Protein AF-A0ABD3WGT7-F1 (afdb_monomer_lite)

Structure (mmCIF, N/CA/C/O backbone):
data_AF-A0ABD3WGT7-F1
#
_entry.id   AF-A0ABD3WGT7-F1
#
loop_
_atom_site.group_PDB
_atom_site.id
_atom_site.type_symbol
_atom_site.label_atom_id
_atom_site.label_alt_id
_atom_site.label_comp_id
_atom_site.label_asym_id
_atom_site.label_entity_id
_atom_site.label_seq_id
_atom_site.pdbx_PDB_ins_code
_atom_site.Cartn_x
_atom_site.Cartn_y
_atom_site.Cartn_z
_atom_site.occupancy
_atom_site.B_iso_or_equiv
_atom_site.auth_seq_id
_atom_site.auth_comp_id
_atom_site.auth_asym_id
_atom_site.auth_atom_id
_atom_site.pdbx_PDB_model_num
ATOM 1 N N . MET A 1 1 ? -15.903 39.145 59.577 1.00 53.91 1 MET A N 1
ATOM 2 C CA . MET A 1 1 ? -15.458 37.961 58.796 1.00 53.91 1 MET A CA 1
ATOM 3 C C . MET A 1 1 ? -13.936 37.901 58.784 1.00 53.91 1 MET A C 1
ATOM 5 O O . MET A 1 1 ? -13.307 38.905 58.492 1.00 53.91 1 MET A O 1
ATOM 9 N N . THR A 1 2 ? -13.331 36.762 59.130 1.00 55.53 2 THR A N 1
ATOM 10 C CA . THR A 1 2 ? -11.871 36.644 59.286 1.00 55.53 2 THR A CA 1
ATOM 11 C C . THR A 1 2 ? -11.137 36.729 57.941 1.00 55.53 2 THR A C 1
ATOM 13 O O . THR A 1 2 ? -11.514 36.080 56.964 1.00 55.53 2 THR A O 1
ATOM 16 N N . THR A 1 3 ? -10.049 37.501 57.895 1.00 66.75 3 THR A N 1
ATOM 17 C CA . THR A 1 3 ? -9.197 37.755 56.709 1.00 66.75 3 THR A CA 1
ATOM 18 C C . THR A 1 3 ? -8.732 36.478 55.991 1.00 66.75 3 THR A C 1
ATOM 20 O O . THR A 1 3 ? -8.544 36.465 54.773 1.00 66.75 3 THR A O 1
ATOM 23 N N . ARG A 1 4 ? -8.626 35.356 56.716 1.00 67.69 4 ARG A N 1
ATOM 24 C CA . ARG A 1 4 ? -8.348 34.017 56.165 1.00 67.69 4 ARG A CA 1
ATOM 25 C C . ARG A 1 4 ? -9.436 33.492 55.219 1.00 67.69 4 ARG A C 1
ATOM 27 O O . ARG A 1 4 ? -9.092 32.857 54.224 1.00 67.69 4 ARG A O 1
ATOM 34 N N . LYS A 1 5 ? -10.726 33.731 55.493 1.00 68.94 5 LYS A N 1
ATOM 35 C CA . LYS A 1 5 ? -11.828 33.282 54.614 1.00 68.94 5 LYS A CA 1
ATOM 36 C C . LYS A 1 5 ? -11.830 34.051 53.288 1.00 68.94 5 LYS A C 1
ATOM 38 O O . LYS A 1 5 ? -11.961 33.438 52.234 1.00 68.94 5 LYS A O 1
ATOM 43 N N . LEU A 1 6 ? -11.570 35.359 53.333 1.00 69.06 6 LEU A N 1
ATOM 44 C CA . LEU A 1 6 ? -11.426 36.209 52.142 1.00 69.06 6 LEU A CA 1
ATOM 45 C C . LEU A 1 6 ? -10.273 35.748 51.235 1.00 69.06 6 LEU A C 1
ATOM 47 O O . LEU A 1 6 ? -10.479 35.558 50.037 1.00 69.06 6 LEU A O 1
ATOM 51 N N . LYS A 1 7 ? -9.092 35.464 51.805 1.00 76.19 7 LYS A N 1
ATOM 52 C CA . LYS A 1 7 ? -7.945 34.934 51.042 1.00 76.19 7 LYS A CA 1
ATOM 53 C C . LYS A 1 7 ? -8.237 33.571 50.399 1.00 76.19 7 LYS A C 1
ATOM 55 O O . LYS A 1 7 ? -7.857 33.347 49.252 1.00 76.19 7 LYS A O 1
ATOM 60 N N . LYS A 1 8 ? -8.945 32.668 51.092 1.00 78.00 8 LYS A N 1
ATOM 61 C CA . LYS A 1 8 ? -9.355 31.365 50.528 1.00 78.00 8 LYS A CA 1
ATOM 62 C C . LYS A 1 8 ? -10.293 31.523 49.328 1.00 78.00 8 LYS A C 1
ATOM 64 O O . LYS A 1 8 ? -10.088 30.860 48.313 1.00 78.00 8 LYS A O 1
ATOM 69 N N . ASN A 1 9 ? -11.265 32.428 49.418 1.00 79.81 9 ASN A N 1
ATOM 70 C CA . ASN A 1 9 ? -12.203 32.682 48.325 1.00 79.81 9 ASN A CA 1
ATOM 71 C C . ASN A 1 9 ? -11.498 33.292 47.105 1.00 79.81 9 ASN A C 1
ATOM 73 O O . ASN A 1 9 ? -11.718 32.839 45.985 1.00 79.81 9 ASN A O 1
ATOM 77 N N . GLN A 1 10 ? -10.580 34.242 47.308 1.00 83.06 10 GLN A N 1
ATOM 78 C CA . GLN A 1 10 ? -9.785 34.822 46.218 1.00 83.06 10 GLN A CA 1
ATOM 79 C C . GLN A 1 10 ? -8.909 33.778 45.505 1.00 83.06 10 GLN A C 1
ATOM 81 O O . GLN A 1 10 ? -8.820 33.780 44.278 1.00 83.06 10 GLN A O 1
ATOM 86 N N . LEU A 1 11 ? -8.304 32.845 46.249 1.00 85.56 11 LEU A N 1
ATOM 87 C CA . LEU A 1 11 ? -7.527 31.742 45.669 1.00 85.56 11 LEU A CA 1
ATOM 88 C C . LEU A 1 11 ? -8.402 30.768 44.866 1.00 85.56 11 LEU A C 1
ATOM 90 O O . LEU A 1 11 ? -7.987 30.310 43.802 1.00 85.56 11 LEU A O 1
ATOM 94 N N . ALA A 1 12 ? -9.614 30.467 45.339 1.00 86.44 12 ALA A N 1
ATOM 95 C CA . ALA A 1 12 ? -10.564 29.631 44.606 1.00 86.44 12 ALA A CA 1
ATOM 96 C C . ALA A 1 12 ? -11.009 30.295 43.291 1.00 86.44 12 ALA A C 1
ATOM 98 O O . ALA A 1 12 ? -11.047 29.641 42.245 1.00 86.44 12 ALA A O 1
ATOM 99 N N . VAL A 1 13 ? -11.264 31.607 43.315 1.00 89.56 13 VAL A N 1
ATOM 100 C CA . VAL A 1 13 ? -11.598 32.391 42.116 1.00 89.56 13 VAL A CA 1
ATOM 101 C C . VAL A 1 13 ? -10.434 32.392 41.122 1.00 89.56 13 VAL A C 1
ATOM 103 O O . VAL A 1 13 ? -10.650 32.055 39.957 1.00 89.56 13 VAL A O 1
ATOM 106 N N . LYS A 1 14 ? -9.197 32.661 41.572 1.00 89.38 14 LYS A N 1
ATOM 107 C CA . LYS A 1 14 ? -7.999 32.612 40.713 1.00 89.38 14 LYS A CA 1
ATOM 108 C C . LYS A 1 14 ? -7.795 31.236 40.076 1.00 89.38 14 LYS A C 1
ATOM 110 O O . LYS A 1 14 ? -7.629 31.157 38.864 1.00 89.38 14 LYS A O 1
ATOM 115 N N . ARG A 1 15 ? -7.927 30.144 40.842 1.00 89.00 15 ARG A N 1
ATOM 116 C CA . ARG A 1 15 ? -7.861 28.771 40.295 1.00 89.00 15 ARG A CA 1
ATOM 117 C C . ARG A 1 15 ? -8.905 28.523 39.211 1.00 89.00 15 ARG A C 1
ATOM 119 O O . ARG A 1 15 ? -8.613 27.889 38.200 1.00 89.00 15 ARG A O 1
ATOM 126 N N . THR A 1 16 ? -10.124 29.015 39.416 1.00 91.69 16 THR A N 1
ATOM 127 C CA . THR A 1 16 ? -11.217 28.840 38.450 1.00 91.69 16 THR A CA 1
ATOM 128 C C . THR A 1 16 ? -10.949 29.635 37.170 1.00 91.69 16 THR A C 1
ATOM 130 O O . THR A 1 16 ? -11.189 29.136 36.071 1.00 91.69 16 THR A O 1
ATOM 133 N N . GLN A 1 17 ? -10.406 30.849 37.292 1.00 89.62 17 GLN A N 1
ATOM 134 C CA . GLN A 1 17 ? -9.990 31.676 36.156 1.00 89.62 17 GLN A CA 1
ATOM 135 C C . GLN A 1 17 ? -8.828 31.041 35.379 1.00 89.62 17 GLN A C 1
ATOM 137 O O . GLN A 1 17 ? -8.915 30.921 34.159 1.00 89.62 17 GLN A O 1
ATOM 142 N N . GLU A 1 18 ? -7.792 30.555 36.066 1.00 90.62 18 GLU A N 1
ATOM 143 C CA . GLU A 1 18 ? -6.660 29.843 35.456 1.00 90.62 18 GLU A CA 1
ATOM 144 C C . GLU A 1 18 ? -7.104 28.569 34.726 1.00 90.62 18 GLU A C 1
ATOM 146 O O . GLU A 1 18 ? -6.640 28.287 33.620 1.00 90.62 18 GLU A O 1
ATOM 151 N N . TRP A 1 19 ? -8.045 27.812 35.302 1.00 89.00 19 TRP A N 1
ATOM 152 C CA . TRP A 1 19 ? -8.630 26.642 34.647 1.00 89.00 19 TRP A CA 1
ATOM 153 C C . TRP A 1 19 ? -9.389 27.030 33.371 1.00 89.00 19 TRP A C 1
ATOM 155 O O . TRP A 1 19 ? -9.165 26.429 32.320 1.00 89.00 19 TRP A O 1
ATOM 165 N N . ARG A 1 20 ? -10.224 28.078 33.422 1.00 87.12 20 ARG A N 1
ATOM 166 C CA . ARG A 1 20 ? -10.951 28.590 32.245 1.00 87.12 20 ARG A CA 1
ATOM 167 C C . ARG A 1 20 ? -10.000 29.079 31.148 1.00 87.12 20 ARG A C 1
ATOM 169 O O . ARG A 1 20 ? -10.259 28.820 29.975 1.00 87.12 20 ARG A O 1
ATOM 176 N N . LEU A 1 21 ? -8.898 29.739 31.514 1.00 83.75 21 LEU A N 1
ATOM 177 C CA . LEU A 1 21 ? -7.863 30.176 30.570 1.00 83.75 21 LEU A CA 1
ATOM 178 C C . LEU A 1 21 ? -7.153 28.987 29.911 1.00 83.75 21 LEU A C 1
ATOM 180 O O . LEU A 1 21 ? -7.004 28.984 28.692 1.00 83.75 21 LEU A O 1
ATOM 184 N N . ARG A 1 22 ? -6.797 27.936 30.666 1.00 77.88 22 ARG A N 1
ATOM 185 C CA . ARG A 1 22 ? -6.227 26.701 30.087 1.00 77.88 22 ARG A CA 1
ATOM 186 C C . ARG A 1 22 ? -7.188 26.004 29.128 1.00 77.88 22 ARG A C 1
ATOM 188 O O . ARG A 1 22 ? -6.758 25.532 28.082 1.00 77.88 22 ARG A O 1
ATOM 195 N N . VAL A 1 23 ? -8.475 25.929 29.471 1.00 77.88 23 VAL A N 1
ATOM 196 C CA . VAL A 1 23 ? -9.491 25.322 28.596 1.00 77.88 23 VAL A CA 1
ATOM 197 C C . VAL A 1 23 ? -9.620 26.108 27.290 1.00 77.88 23 VAL A C 1
ATOM 199 O O . VAL A 1 23 ? -9.610 25.491 26.230 1.00 77.88 23 VAL A O 1
ATOM 202 N N . LYS A 1 24 ? -9.656 27.448 27.347 1.00 78.00 24 LYS A N 1
ATOM 203 C CA . LYS A 1 24 ? -9.686 28.301 26.146 1.00 78.00 24 LYS A CA 1
ATOM 204 C C . LYS A 1 24 ? -8.425 28.155 25.286 1.00 78.00 24 LYS A C 1
ATOM 206 O O . LYS A 1 24 ? -8.547 27.993 24.079 1.00 78.00 24 LYS A O 1
ATOM 211 N N . LEU A 1 25 ? -7.235 28.141 25.893 1.00 68.06 25 LEU A N 1
ATOM 212 C CA . LEU A 1 25 ? -5.965 27.974 25.166 1.00 68.06 25 LEU A CA 1
ATOM 213 C C . LEU A 1 25 ? -5.852 26.606 24.471 1.00 68.06 25 LEU A C 1
ATOM 215 O O . LEU A 1 25 ? -5.310 26.514 23.373 1.00 68.06 25 LEU A O 1
ATOM 219 N N . ASN A 1 26 ? -6.411 25.551 25.069 1.00 62.25 26 ASN A N 1
ATOM 220 C CA . ASN A 1 26 ? -6.453 24.219 24.456 1.00 62.25 26 ASN A CA 1
ATOM 221 C C . ASN A 1 26 ? -7.509 24.091 23.342 1.00 62.25 26 ASN A C 1
ATOM 223 O O . ASN A 1 26 ? -7.434 23.158 22.548 1.00 62.25 26 ASN A O 1
ATOM 227 N N . GLN A 1 27 ? -8.496 24.992 23.287 1.00 57.38 27 GLN A N 1
ATOM 228 C CA . GLN A 1 27 ? -9.487 25.050 22.205 1.00 57.38 27 GLN A CA 1
ATOM 229 C C . GLN A 1 27 ? -8.964 25.817 20.982 1.00 57.38 27 GLN A C 1
ATOM 231 O O . GLN A 1 27 ? -9.433 25.561 19.880 1.00 57.38 27 GLN A O 1
ATOM 236 N N . SER A 1 28 ? -7.991 26.721 21.159 1.00 52.62 28 SER A N 1
ATOM 237 C CA . SER A 1 28 ? -7.400 27.532 20.082 1.00 52.62 28 SER A CA 1
ATOM 238 C C . SER A 1 28 ? -6.237 26.874 19.337 1.00 52.62 28 SER A C 1
ATOM 240 O O . SER A 1 28 ? -5.776 27.409 18.334 1.00 52.62 28 SER A O 1
ATOM 242 N N . THR A 1 29 ? -5.722 25.735 19.806 1.00 51.16 29 THR A N 1
ATOM 243 C CA . THR A 1 29 ? -4.787 24.949 19.000 1.00 51.16 29 THR A CA 1
ATOM 244 C C . THR A 1 29 ? -5.600 24.090 18.042 1.00 51.16 29 THR A C 1
ATOM 246 O O . THR A 1 29 ? -6.136 23.058 18.452 1.00 51.16 29 THR A O 1
ATOM 249 N N . ASP A 1 30 ? -5.680 24.516 16.783 1.00 49.31 30 ASP A N 1
ATOM 250 C CA . ASP A 1 30 ? -6.126 23.720 15.638 1.00 49.31 30 ASP A CA 1
ATOM 251 C C . ASP A 1 30 ? -5.224 22.482 15.479 1.00 49.31 30 ASP A C 1
ATOM 253 O O . ASP A 1 30 ? -4.325 22.399 14.644 1.00 49.31 30 ASP A O 1
ATOM 257 N N . ILE A 1 31 ? -5.425 21.505 16.359 1.00 54.41 31 ILE A N 1
ATOM 258 C CA . ILE A 1 31 ? -4.802 20.189 16.316 1.00 54.41 31 ILE A CA 1
ATOM 259 C C . ILE A 1 31 ? -5.674 19.352 15.378 1.00 54.41 31 ILE A C 1
ATOM 261 O O . ILE A 1 31 ? -6.897 19.334 15.539 1.00 54.41 31 ILE A O 1
ATOM 265 N N . PRO A 1 32 ? -5.079 18.653 14.396 1.00 52.78 32 PRO A N 1
ATOM 266 C CA . PRO A 1 32 ? -5.808 18.019 13.311 1.00 52.78 32 PRO A CA 1
ATOM 267 C C . PRO A 1 32 ? -6.871 17.077 13.863 1.00 52.78 32 PRO A C 1
ATOM 269 O O . PRO A 1 32 ? -6.541 16.086 14.508 1.00 52.78 32 PRO A O 1
ATOM 272 N N . ASN A 1 33 ? -8.130 17.436 13.606 1.00 59.50 33 ASN A N 1
ATOM 273 C CA . ASN A 1 33 ? -9.321 16.596 13.497 1.00 59.50 33 ASN A CA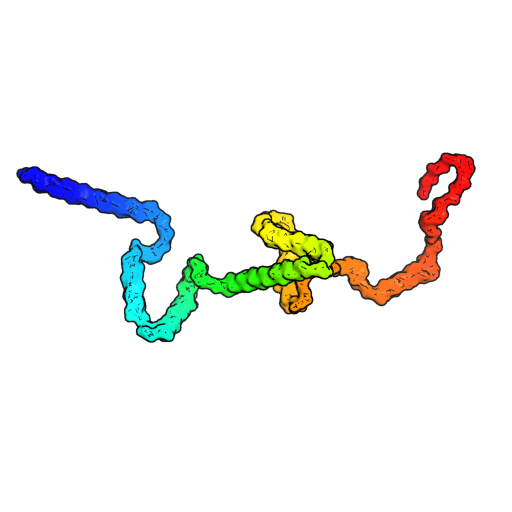 1
ATOM 274 C C . ASN A 1 33 ? -9.204 15.219 14.185 1.00 59.50 33 ASN A C 1
ATOM 276 O O . ASN A 1 33 ? -9.236 14.168 13.542 1.00 59.50 33 ASN A O 1
ATOM 280 N N . ASN A 1 34 ? -8.991 15.218 15.502 1.00 62.56 34 ASN A N 1
ATOM 281 C CA . ASN A 1 34 ? -8.816 13.984 16.250 1.00 62.56 34 ASN A CA 1
ATOM 282 C C . ASN A 1 34 ? -10.212 13.399 16.472 1.00 62.56 34 ASN A C 1
ATOM 284 O O . ASN A 1 34 ? -11.045 14.007 17.139 1.00 62.56 34 ASN A O 1
ATOM 288 N N . SER A 1 35 ? -10.471 12.205 15.940 1.00 78.75 35 SER A N 1
ATOM 289 C CA . SER A 1 35 ? -11.771 11.520 16.054 1.00 78.75 35 SER A CA 1
ATOM 290 C C . SER A 1 35 ? -12.210 11.242 17.500 1.00 78.75 35 SER A C 1
ATOM 292 O O . SER A 1 35 ? -13.366 10.907 17.746 1.00 78.75 35 SER A O 1
ATOM 294 N N . PHE A 1 36 ? -11.306 11.407 18.471 1.00 84.12 36 PHE A N 1
ATOM 295 C CA . PHE A 1 36 ? -11.583 11.319 19.900 1.00 84.12 36 PHE A CA 1
ATOM 296 C C . PHE A 1 36 ? -11.316 12.654 20.600 1.00 84.12 36 PHE A C 1
ATOM 298 O O . PHE A 1 36 ? -10.249 13.240 20.441 1.00 84.12 36 PHE A O 1
ATOM 305 N N . SER A 1 37 ? -12.236 13.046 21.488 1.00 84.69 37 SER A N 1
ATOM 306 C CA . SER A 1 37 ? -12.153 14.272 22.302 1.00 84.69 37 SER A CA 1
ATOM 307 C C . SER A 1 37 ? -10.895 14.363 23.188 1.00 84.69 37 SER A C 1
ATOM 309 O O . SER A 1 37 ? -10.430 15.458 23.489 1.00 84.69 37 SER A O 1
ATOM 311 N N . SER A 1 38 ? -10.308 13.234 23.606 1.00 88.75 38 SER A N 1
ATOM 312 C CA . SER A 1 38 ? -9.044 13.227 24.353 1.00 88.75 38 SER A CA 1
ATOM 313 C C . SER A 1 38 ? -8.238 11.944 24.146 1.00 88.75 38 SER A C 1
ATOM 315 O O . SER A 1 38 ? -8.777 10.882 23.812 1.00 88.75 38 SER A O 1
ATOM 317 N N . ARG A 1 39 ? -6.930 12.009 24.438 1.00 87.44 39 ARG A N 1
ATOM 318 C CA . ARG A 1 39 ? -6.043 10.830 24.461 1.00 87.44 39 ARG A CA 1
ATOM 319 C C . ARG A 1 39 ? -6.575 9.743 25.402 1.00 87.44 39 ARG A C 1
ATOM 321 O O . ARG A 1 39 ? -6.529 8.561 25.065 1.00 87.44 39 ARG A O 1
ATOM 328 N N . TYR A 1 40 ? -7.109 10.139 26.559 1.00 91.19 40 TYR A N 1
ATOM 329 C CA . TYR A 1 40 ? -7.643 9.198 27.544 1.00 91.19 40 TYR A CA 1
ATOM 330 C C . TYR A 1 40 ? -8.942 8.540 27.057 1.00 91.19 40 TYR A C 1
ATOM 332 O O . TYR A 1 40 ? -9.133 7.342 27.265 1.00 91.19 40 TYR A O 1
ATOM 340 N N . ALA A 1 41 ? -9.806 9.278 26.351 1.00 92.81 41 ALA A N 1
ATOM 341 C CA . ALA A 1 41 ? -11.005 8.716 25.726 1.00 92.81 41 ALA A CA 1
ATOM 342 C C . ALA A 1 41 ? -10.642 7.641 24.689 1.00 92.81 41 ALA A C 1
ATOM 344 O O . ALA A 1 41 ? -11.176 6.531 24.741 1.00 92.81 41 ALA A O 1
ATOM 345 N N . ARG A 1 42 ? -9.654 7.918 23.825 1.00 91.69 42 ARG A N 1
ATOM 346 C CA . ARG A 1 42 ? -9.113 6.928 22.880 1.00 91.69 42 ARG A CA 1
ATOM 347 C C . ARG A 1 42 ? -8.582 5.688 23.605 1.00 91.69 42 ARG A C 1
ATOM 349 O O . ARG A 1 42 ? -8.918 4.572 23.222 1.00 91.69 42 ARG A O 1
ATOM 356 N N . PHE A 1 43 ? -7.790 5.864 24.665 1.00 94.69 43 PHE A N 1
ATOM 357 C CA . PHE A 1 43 ? -7.248 4.746 25.446 1.00 94.69 43 PHE A CA 1
ATOM 358 C C . PHE A 1 43 ? -8.348 3.882 26.080 1.00 94.69 43 PHE A C 1
ATOM 360 O O . PHE A 1 43 ? -8.314 2.660 25.934 1.00 94.69 43 PHE A O 1
ATOM 367 N N . ARG A 1 44 ? -9.347 4.498 26.735 1.00 95.12 44 ARG A N 1
ATOM 368 C CA . ARG A 1 44 ? -10.493 3.778 27.320 1.00 95.12 44 ARG A CA 1
ATOM 369 C C . ARG A 1 44 ? -11.239 2.979 26.256 1.00 95.12 44 ARG A C 1
ATOM 371 O O . ARG A 1 44 ? -11.526 1.806 26.482 1.00 95.12 44 ARG A O 1
ATOM 378 N N . GLN A 1 45 ? -11.503 3.588 25.099 1.00 95.56 45 GLN A N 1
ATOM 379 C CA . GLN A 1 45 ? -12.224 2.919 24.023 1.00 95.56 45 GLN A CA 1
ATOM 380 C C . GLN A 1 45 ? -11.428 1.740 23.463 1.00 95.56 45 GLN A C 1
ATOM 382 O O . GLN A 1 45 ? -11.979 0.655 23.321 1.00 95.56 45 GLN A O 1
ATOM 387 N N . VAL A 1 46 ? -10.123 1.908 23.232 1.00 95.06 46 VAL A N 1
ATOM 388 C CA . VAL A 1 46 ? -9.242 0.815 22.793 1.00 95.06 46 VAL A CA 1
ATOM 389 C C . VAL A 1 46 ? -9.175 -0.304 23.834 1.00 95.06 46 VAL A C 1
ATOM 391 O O . VAL A 1 46 ? -9.183 -1.477 23.474 1.00 95.06 46 VAL A O 1
ATOM 394 N N . LYS A 1 47 ? -9.123 0.021 25.131 1.00 96.88 47 LYS A N 1
ATOM 395 C CA . LYS A 1 47 ? -9.135 -0.987 26.200 1.00 96.88 47 LYS A CA 1
ATOM 396 C C . LYS A 1 47 ? -10.450 -1.773 26.197 1.00 96.88 47 LYS A C 1
ATOM 398 O O . LYS A 1 47 ? -10.411 -3.000 26.232 1.00 96.88 47 LYS A O 1
ATOM 403 N N . LYS A 1 48 ? -11.585 -1.074 26.080 1.00 97.12 48 LYS A N 1
ATOM 404 C CA . LYS A 1 48 ? -12.926 -1.674 26.012 1.00 97.12 48 LYS A CA 1
ATOM 405 C C . LYS A 1 48 ? -13.085 -2.577 24.785 1.00 97.12 48 LYS A C 1
ATOM 407 O O . LYS A 1 48 ? -13.558 -3.700 24.916 1.00 97.12 48 LYS A O 1
ATOM 412 N N . THR A 1 49 ? -12.646 -2.134 23.608 1.00 95.19 49 THR A N 1
ATOM 413 C CA . THR A 1 49 ? -12.734 -2.951 22.386 1.00 95.19 49 THR A CA 1
ATOM 414 C C . THR A 1 49 ? -11.789 -4.148 22.422 1.00 95.19 49 THR A C 1
ATOM 416 O O . THR A 1 49 ? -12.153 -5.230 21.974 1.00 95.19 49 THR A O 1
ATOM 419 N N . LYS A 1 50 ? -10.591 -4.009 23.005 1.00 94.25 50 LYS A N 1
ATOM 420 C CA . LYS A 1 50 ? -9.672 -5.142 23.195 1.00 94.25 50 LYS A CA 1
ATOM 421 C C . LYS A 1 50 ? -10.275 -6.235 24.071 1.00 94.25 50 LYS A C 1
ATOM 423 O O . LYS A 1 50 ? -10.076 -7.403 23.757 1.00 94.25 50 LYS A O 1
ATOM 428 N N . SER A 1 51 ? -11.008 -5.874 25.127 1.00 94.44 51 SER A N 1
ATOM 429 C CA . SER A 1 51 ? -11.677 -6.860 25.983 1.00 94.44 51 SER A CA 1
ATOM 430 C C . SER A 1 51 ? -12.849 -7.572 25.306 1.00 94.44 51 SER A C 1
ATOM 432 O O . SER A 1 51 ? -13.145 -8.699 25.680 1.00 94.44 51 SER A O 1
ATOM 434 N N . THR A 1 52 ? -13.501 -6.957 24.313 1.00 95.44 52 THR A N 1
ATOM 435 C CA . THR A 1 52 ? -14.627 -7.579 23.590 1.00 95.44 52 THR A CA 1
ATOM 436 C C . THR A 1 52 ? -14.189 -8.413 22.386 1.00 95.44 52 THR A C 1
ATOM 438 O O . THR A 1 52 ? -14.988 -9.171 21.843 1.00 95.44 52 THR A O 1
ATOM 441 N N . LEU A 1 53 ? -12.944 -8.268 21.924 1.00 95.25 53 LEU A N 1
ATOM 442 C CA . LEU A 1 53 ? -12.418 -9.067 20.821 1.00 95.25 53 LEU A CA 1
ATOM 443 C C . LEU A 1 53 ? -12.164 -10.522 21.249 1.00 95.25 53 LEU A C 1
ATOM 445 O O . LEU A 1 53 ? -11.826 -10.775 22.407 1.00 95.25 53 LEU A O 1
ATOM 449 N N . PRO A 1 54 ? -12.220 -11.482 20.305 1.00 97.12 54 PRO A N 1
ATOM 450 C CA . PRO A 1 54 ? -11.874 -12.868 20.591 1.00 97.12 54 PRO A CA 1
ATOM 451 C C . PRO A 1 54 ? -10.500 -13.004 21.263 1.00 97.12 54 PRO A C 1
ATOM 453 O O . PRO A 1 54 ? -9.531 -12.305 20.920 1.00 97.12 54 PRO A O 1
ATOM 456 N N . ARG A 1 55 ? -10.409 -13.929 22.228 1.00 95.06 55 ARG A N 1
ATOM 457 C CA . ARG A 1 55 ? -9.168 -14.198 22.972 1.00 95.06 55 ARG A CA 1
ATOM 458 C C . ARG A 1 55 ? -8.093 -14.803 22.072 1.00 95.06 55 ARG A C 1
ATOM 460 O O . ARG A 1 55 ? -6.928 -14.442 22.209 1.00 95.06 55 ARG A O 1
ATOM 467 N N . THR A 1 56 ? -8.480 -15.673 21.139 1.00 97.31 56 THR A N 1
ATOM 468 C CA . THR A 1 56 ? -7.536 -16.333 20.234 1.00 97.31 56 THR A CA 1
ATOM 469 C C . THR A 1 56 ? -7.063 -15.386 19.124 1.00 97.31 56 THR A C 1
ATOM 471 O O . THR A 1 56 ? -7.874 -14.662 18.534 1.00 97.31 56 THR A O 1
ATOM 474 N N . PRO A 1 57 ? -5.755 -15.379 18.805 1.00 96.56 57 PRO A N 1
ATOM 475 C CA . PRO A 1 57 ? -5.183 -14.441 17.841 1.00 96.56 57 PRO A CA 1
ATOM 476 C C . PRO A 1 57 ? -5.730 -14.646 16.423 1.00 96.56 57 PRO A C 1
ATOM 478 O O . PRO A 1 57 ? -6.001 -13.664 15.739 1.00 96.56 57 PRO A O 1
ATOM 481 N N . GLN A 1 58 ? -5.971 -15.894 16.013 1.00 97.50 58 GLN A N 1
ATOM 482 C CA . GLN A 1 58 ? -6.541 -16.225 14.702 1.00 97.50 58 GLN A CA 1
ATOM 483 C C . GLN A 1 58 ? -7.940 -15.617 14.521 1.00 97.50 58 GLN A C 1
ATOM 485 O O . GLN A 1 58 ? -8.146 -14.803 13.621 1.00 97.50 58 GLN A O 1
ATOM 490 N N . LYS A 1 59 ? -8.876 -15.905 15.441 1.00 97.31 59 LYS A N 1
ATOM 491 C CA . LYS A 1 59 ? -10.240 -15.344 15.398 1.00 97.31 59 LYS A CA 1
ATOM 492 C C . LYS A 1 59 ? -10.225 -13.817 15.479 1.00 97.31 59 LYS A C 1
ATOM 494 O O . LYS A 1 59 ? -11.000 -13.141 14.808 1.00 97.31 59 LYS A O 1
ATOM 499 N N . ARG A 1 60 ? -9.318 -13.245 16.279 1.00 97.06 60 ARG A N 1
ATOM 500 C CA . ARG A 1 60 ? -9.143 -11.789 16.363 1.00 97.06 60 ARG A CA 1
ATOM 501 C C . ARG A 1 60 ? -8.704 -11.189 15.026 1.00 97.06 60 ARG A C 1
ATOM 503 O O . ARG A 1 60 ? -9.257 -10.169 14.621 1.00 97.06 60 ARG A O 1
ATOM 510 N N . ALA A 1 61 ? -7.736 -11.806 14.349 1.00 97.12 61 ALA A N 1
ATOM 511 C CA . ALA A 1 61 ? -7.258 -11.354 13.047 1.00 97.12 61 ALA A CA 1
ATOM 512 C C . ALA A 1 61 ? -8.364 -11.410 11.985 1.00 97.12 61 ALA A C 1
ATOM 514 O O . ALA A 1 61 ? -8.505 -10.465 11.213 1.00 97.12 61 ALA A O 1
ATOM 515 N N . GLU A 1 62 ? -9.195 -12.454 11.981 1.00 97.56 62 GLU A N 1
ATOM 516 C CA . GLU A 1 62 ? -10.342 -12.562 11.069 1.00 97.56 62 GLU A CA 1
ATOM 517 C C . GLU A 1 62 ? -11.372 -11.447 11.273 1.00 97.56 62 GLU A C 1
ATOM 519 O O . GLU A 1 62 ? -11.806 -10.819 10.304 1.00 97.56 62 GLU A O 1
ATOM 524 N N . VAL A 1 63 ? -11.729 -11.150 12.528 1.00 97.00 63 VAL A N 1
ATOM 525 C CA . VAL A 1 63 ? -12.642 -10.041 12.852 1.00 97.00 63 VAL A CA 1
ATOM 526 C C . VAL A 1 63 ? -12.051 -8.709 12.390 1.00 97.00 63 VAL A C 1
ATOM 528 O O . VAL A 1 63 ? -12.727 -7.935 11.715 1.00 97.00 63 VAL A O 1
ATOM 531 N N . ILE A 1 64 ? -10.774 -8.451 12.689 1.00 95.44 64 ILE A N 1
ATOM 532 C CA . ILE A 1 64 ? -10.091 -7.220 12.265 1.00 95.44 64 ILE A CA 1
ATOM 533 C C . ILE A 1 64 ? -10.027 -7.130 10.736 1.00 95.44 64 ILE A C 1
ATOM 535 O O . ILE A 1 64 ? -10.296 -6.067 10.182 1.00 95.44 64 ILE A O 1
ATOM 539 N N . LYS A 1 65 ? -9.739 -8.235 10.039 1.00 95.19 65 LYS A N 1
ATOM 540 C CA . LYS A 1 65 ? -9.739 -8.300 8.572 1.00 95.19 65 LYS A CA 1
ATOM 541 C C . LYS A 1 65 ? -11.099 -7.893 8.007 1.00 95.19 65 LYS A C 1
ATOM 543 O O . LYS A 1 65 ? -11.140 -7.037 7.126 1.00 95.19 65 LYS A O 1
ATOM 548 N N . LYS A 1 66 ? -12.201 -8.434 8.542 1.00 96.38 66 LYS A N 1
ATOM 549 C CA . LYS A 1 66 ? -13.560 -8.042 8.129 1.00 96.38 66 LYS A CA 1
ATOM 550 C C . LYS A 1 66 ? -13.849 -6.566 8.409 1.00 96.38 66 LYS A C 1
ATOM 552 O O . LYS A 1 66 ? -14.387 -5.883 7.543 1.00 96.38 66 LYS A O 1
ATOM 557 N N . LEU A 1 67 ? -13.445 -6.050 9.572 1.00 94.88 67 LEU A N 1
ATOM 558 C CA . LEU A 1 67 ? -13.606 -4.632 9.909 1.00 94.88 67 LEU A CA 1
ATOM 559 C C . LEU A 1 67 ? -12.827 -3.728 8.952 1.00 94.88 67 LEU A C 1
ATOM 561 O O . LEU A 1 67 ? -13.358 -2.718 8.517 1.00 94.88 67 LEU A O 1
ATOM 565 N N . ILE A 1 68 ? -11.598 -4.088 8.587 1.00 94.06 68 ILE A N 1
ATOM 566 C CA . ILE A 1 68 ? -10.767 -3.347 7.625 1.00 94.06 68 ILE A CA 1
ATOM 567 C C . ILE A 1 68 ? -11.371 -3.369 6.213 1.00 94.06 68 ILE A C 1
ATOM 569 O O . ILE A 1 68 ? -11.272 -2.385 5.481 1.00 94.06 68 ILE A O 1
ATOM 573 N N . GLN A 1 69 ? -11.996 -4.483 5.829 1.00 91.44 69 GLN A N 1
ATOM 574 C CA . GLN A 1 69 ? -12.645 -4.651 4.528 1.00 91.44 69 GLN A CA 1
ATOM 575 C C . GLN A 1 69 ? -13.984 -3.912 4.411 1.00 91.44 69 GLN A C 1
ATOM 577 O O . GLN A 1 69 ? -14.502 -3.791 3.302 1.00 91.44 69 GLN A O 1
ATOM 582 N N . SER A 1 70 ? -14.552 -3.406 5.513 1.00 95.50 70 SER A N 1
ATOM 583 C CA . SER A 1 70 ? -15.824 -2.688 5.441 1.00 95.50 70 SER A CA 1
ATOM 584 C C . SER A 1 70 ? -15.673 -1.364 4.662 1.00 95.50 70 SER A C 1
ATOM 586 O O . SER A 1 70 ? -14.637 -0.701 4.776 1.00 95.50 70 SER A O 1
ATOM 588 N N . PRO A 1 71 ? -16.669 -0.943 3.857 1.00 94.12 71 PRO A N 1
ATOM 589 C CA . PRO A 1 71 ? -16.498 0.179 2.927 1.00 94.12 71 PRO A CA 1
ATOM 590 C C . PRO A 1 71 ? -16.127 1.504 3.605 1.00 94.12 71 PRO A C 1
ATOM 592 O O . PRO A 1 71 ? -15.298 2.263 3.100 1.00 94.12 71 PRO A O 1
ATOM 595 N N . THR A 1 72 ? -16.726 1.784 4.762 1.00 94.56 72 THR A N 1
ATOM 596 C CA . THR A 1 72 ? -16.539 3.036 5.505 1.00 94.56 72 THR A CA 1
ATOM 597 C C . THR A 1 72 ? -15.158 3.110 6.144 1.00 94.56 72 THR A C 1
ATOM 599 O O . THR A 1 72 ? -14.447 4.098 5.952 1.00 94.56 72 THR A O 1
ATOM 602 N N . THR A 1 73 ? -14.733 2.053 6.839 1.00 93.94 73 THR A N 1
ATOM 603 C CA . THR A 1 73 ? -13.398 1.985 7.448 1.00 93.94 73 THR A CA 1
ATOM 604 C C . THR A 1 73 ? -12.315 1.975 6.377 1.00 93.94 73 THR A C 1
ATOM 606 O O . THR A 1 73 ? -11.350 2.722 6.493 1.00 93.94 73 THR A O 1
ATOM 609 N N . SER A 1 74 ? -12.494 1.212 5.293 1.00 92.75 74 SER A N 1
ATOM 610 C CA . SER A 1 74 ? -11.545 1.153 4.181 1.00 92.75 74 SER A CA 1
ATOM 611 C C . SER A 1 74 ? -11.353 2.529 3.538 1.00 92.75 74 SER A C 1
ATOM 613 O O . SER A 1 74 ? -10.224 2.951 3.286 1.00 92.75 74 SER A O 1
ATOM 615 N N . LYS A 1 75 ? -12.434 3.297 3.346 1.00 92.62 75 LYS A N 1
ATOM 616 C CA . LYS A 1 75 ? -12.365 4.669 2.817 1.00 92.62 75 LYS A CA 1
ATOM 617 C C . LYS A 1 75 ? -11.600 5.622 3.745 1.00 92.62 75 LYS A C 1
ATOM 619 O O . LYS A 1 75 ? -10.827 6.447 3.266 1.00 92.62 75 LYS A O 1
ATOM 624 N N . ILE A 1 76 ? -11.783 5.507 5.061 1.00 91.62 76 ILE A N 1
ATOM 625 C CA . ILE A 1 76 ? -11.049 6.325 6.040 1.00 91.62 76 ILE A CA 1
ATOM 626 C C . ILE A 1 76 ? -9.568 5.925 6.058 1.00 91.62 76 ILE A C 1
ATOM 628 O O . ILE A 1 76 ? -8.703 6.776 5.883 1.00 91.62 76 ILE A O 1
ATOM 632 N N . LEU A 1 77 ? -9.272 4.628 6.159 1.00 91.81 77 LEU A N 1
ATOM 633 C CA . LEU A 1 77 ? -7.905 4.100 6.217 1.00 91.81 77 LEU A CA 1
ATOM 634 C C . LEU A 1 77 ? -7.116 4.333 4.918 1.00 91.81 77 LEU A C 1
ATOM 636 O O . LEU A 1 77 ? -5.896 4.464 4.952 1.00 91.81 77 LEU A O 1
ATOM 640 N N . THR A 1 78 ? -7.787 4.399 3.766 1.00 90.31 78 THR A N 1
ATOM 641 C CA . THR A 1 78 ? -7.155 4.791 2.494 1.00 90.31 78 THR A CA 1
ATOM 642 C C . THR A 1 78 ? -6.876 6.290 2.434 1.00 90.31 78 THR A C 1
ATOM 644 O O . THR A 1 78 ? -5.815 6.676 1.948 1.00 90.31 78 THR A O 1
ATOM 647 N N . LYS A 1 79 ? -7.772 7.137 2.963 1.00 90.06 79 LYS A N 1
ATOM 648 C CA . LYS A 1 79 ? -7.538 8.586 3.094 1.00 90.06 79 LYS A CA 1
ATOM 649 C C . LYS A 1 79 ? -6.373 8.890 4.042 1.00 90.06 79 LYS A C 1
ATOM 651 O O . LYS A 1 79 ? -5.581 9.777 3.751 1.00 90.06 79 LYS A O 1
ATOM 656 N N . GLU A 1 80 ? -6.253 8.136 5.133 1.00 87.88 80 GLU A N 1
ATOM 657 C CA . GLU A 1 80 ? -5.130 8.219 6.080 1.00 87.88 80 GLU A CA 1
ATOM 658 C C . GLU A 1 80 ? -3.831 7.588 5.542 1.00 87.88 80 GLU A C 1
ATOM 660 O O . GLU A 1 80 ? -2.784 7.711 6.170 1.00 87.88 80 GLU A O 1
ATOM 665 N N . GLY A 1 81 ? -3.871 6.913 4.387 1.00 86.06 81 GLY A N 1
ATOM 666 C CA . GLY A 1 81 ? -2.696 6.293 3.765 1.00 86.06 81 GLY A CA 1
ATOM 667 C C . GLY A 1 81 ? -2.252 4.966 4.393 1.00 86.06 81 GLY A C 1
ATOM 668 O O . GLY A 1 81 ? -1.211 4.439 4.016 1.00 86.06 81 GLY A O 1
ATOM 669 N N . ILE A 1 82 ? -3.039 4.396 5.309 1.00 88.25 82 ILE A N 1
ATOM 670 C CA . ILE A 1 82 ? -2.743 3.124 5.989 1.00 88.25 82 ILE A CA 1
ATOM 671 C C . ILE A 1 82 ? -2.971 1.937 5.045 1.00 88.25 82 ILE A C 1
ATOM 673 O O . ILE A 1 82 ? -2.194 0.984 5.029 1.00 88.25 82 ILE A O 1
ATOM 677 N N . ILE A 1 83 ? -4.041 1.981 4.243 1.00 90.50 83 ILE A N 1
ATOM 678 C CA . ILE A 1 83 ? -4.335 0.942 3.249 1.00 90.50 83 ILE A CA 1
ATOM 679 C C . ILE A 1 83 ? -3.934 1.425 1.862 1.00 90.50 83 ILE A C 1
ATOM 681 O O . ILE A 1 83 ? -4.438 2.424 1.348 1.00 90.50 83 ILE A O 1
ATOM 685 N N . VAL A 1 84 ? -3.089 0.637 1.203 1.00 88.19 84 VAL A N 1
ATOM 686 C CA . VAL A 1 84 ? -2.699 0.875 -0.185 1.00 88.19 84 VAL A CA 1
ATOM 687 C C . VAL A 1 84 ? -3.805 0.394 -1.123 1.00 88.19 84 VAL A C 1
ATOM 689 O O . VAL A 1 84 ? -4.104 -0.801 -1.203 1.00 88.19 84 VAL A O 1
ATOM 692 N N . THR A 1 85 ? -4.394 1.322 -1.879 1.00 87.50 85 THR A N 1
ATOM 693 C CA . THR A 1 85 ? -5.390 0.982 -2.907 1.00 87.50 85 THR A CA 1
ATOM 694 C C . THR A 1 85 ? -4.772 0.132 -4.028 1.00 87.50 85 THR A C 1
ATOM 696 O O . THR A 1 85 ? -3.580 0.270 -4.317 1.00 87.50 85 THR A O 1
ATOM 699 N N . PRO A 1 86 ? -5.557 -0.690 -4.751 1.00 86.00 86 PRO A N 1
ATOM 700 C CA . PRO A 1 86 ? -5.048 -1.461 -5.891 1.00 86.00 86 PRO A CA 1
ATOM 701 C C . PRO A 1 86 ? -4.379 -0.590 -6.964 1.00 86.00 86 PRO A C 1
ATOM 703 O O . PRO A 1 86 ? -3.398 -0.999 -7.582 1.00 86.00 86 PRO A O 1
ATOM 706 N N . LYS A 1 87 ? -4.871 0.641 -7.163 1.00 82.31 87 LYS A N 1
ATOM 707 C CA . LYS A 1 87 ? -4.250 1.619 -8.068 1.00 82.31 87 LYS A CA 1
ATOM 708 C C . LYS A 1 87 ? -2.868 2.044 -7.569 1.00 82.31 87 LYS A C 1
ATOM 710 O O . LYS A 1 87 ? -1.939 2.107 -8.368 1.00 82.31 87 LYS A O 1
ATOM 715 N N . CYS A 1 88 ? -2.721 2.308 -6.270 1.00 83.06 88 CYS A N 1
ATOM 716 C CA . CYS A 1 88 ? -1.422 2.612 -5.673 1.00 83.06 88 CYS A CA 1
ATOM 717 C C . CYS A 1 88 ? -0.465 1.417 -5.755 1.00 83.06 88 CYS A C 1
ATOM 719 O O . CYS A 1 88 ? 0.681 1.620 -6.132 1.00 83.06 88 CYS A O 1
ATOM 721 N N . LYS A 1 89 ? -0.936 0.182 -5.524 1.00 84.88 89 LYS A N 1
ATOM 722 C CA . LYS A 1 89 ? -0.114 -1.030 -5.704 1.00 84.88 89 LYS A CA 1
ATOM 723 C C . LYS A 1 89 ? 0.425 -1.151 -7.128 1.00 84.88 89 LYS A C 1
ATOM 725 O O . LYS A 1 89 ? 1.620 -1.327 -7.300 1.00 84.88 89 LYS A O 1
ATOM 730 N N . LYS A 1 90 ? -0.421 -0.960 -8.148 1.00 82.44 90 LYS A N 1
ATOM 731 C CA . LYS A 1 90 ? 0.024 -0.953 -9.555 1.00 82.44 90 LYS A CA 1
ATOM 732 C C . LYS A 1 90 ? 1.056 0.139 -9.836 1.00 82.44 90 LYS A C 1
ATOM 734 O O . LYS A 1 90 ? 1.988 -0.091 -10.589 1.00 82.44 90 LYS A O 1
ATOM 739 N N . LYS A 1 91 ? 0.893 1.331 -9.253 1.00 77.25 91 LYS A N 1
ATOM 740 C CA . LYS A 1 91 ? 1.874 2.420 -9.392 1.00 77.25 91 LYS A CA 1
ATOM 741 C C . LYS A 1 91 ? 3.209 2.087 -8.731 1.00 77.25 91 LYS A C 1
ATOM 743 O O . LYS A 1 91 ? 4.235 2.407 -9.315 1.00 77.25 91 LYS A O 1
ATOM 748 N N . LEU A 1 92 ? 3.183 1.467 -7.551 1.00 80.81 92 LEU A N 1
ATOM 749 C CA . LEU A 1 92 ? 4.385 0.999 -6.862 1.00 80.81 92 LEU A CA 1
ATOM 750 C C . LEU A 1 92 ? 5.082 -0.089 -7.673 1.00 80.81 92 LEU A C 1
ATOM 752 O O . LEU A 1 92 ? 6.252 0.073 -7.974 1.00 80.81 92 LEU A O 1
ATOM 756 N N . GLN A 1 93 ? 4.341 -1.091 -8.144 1.00 79.50 93 GLN A N 1
ATOM 757 C CA . GLN A 1 93 ? 4.882 -2.148 -8.996 1.00 79.50 93 GLN A CA 1
ATOM 758 C C . GLN A 1 93 ? 5.502 -1.585 -10.282 1.00 79.50 93 GLN A C 1
ATOM 760 O O . GLN A 1 93 ? 6.637 -1.894 -10.602 1.00 79.50 93 GLN A O 1
ATOM 765 N N . MET A 1 94 ? 4.822 -0.663 -10.976 1.00 72.25 94 MET A N 1
ATOM 766 C CA . MET A 1 94 ? 5.414 0.010 -12.140 1.00 72.25 94 MET A CA 1
ATOM 767 C C . MET A 1 94 ? 6.686 0.791 -11.783 1.00 72.25 94 MET A C 1
ATOM 769 O O . MET A 1 94 ? 7.595 0.881 -12.601 1.00 72.25 94 MET A O 1
ATOM 773 N N . ALA A 1 95 ? 6.748 1.405 -10.600 1.00 72.88 95 ALA A N 1
ATOM 774 C CA . ALA A 1 95 ? 7.942 2.113 -10.156 1.00 72.88 95 ALA A CA 1
ATOM 775 C C . ALA A 1 95 ? 9.088 1.139 -9.842 1.00 72.88 95 ALA A C 1
ATOM 777 O O . ALA A 1 95 ? 10.218 1.413 -10.230 1.00 72.88 95 ALA A O 1
ATOM 778 N N . GLU A 1 96 ? 8.792 0.013 -9.194 1.00 76.81 96 GLU A N 1
ATOM 779 C CA . GLU A 1 96 ? 9.733 -1.082 -8.940 1.00 76.81 96 GLU A CA 1
ATOM 780 C C . GLU A 1 96 ? 10.274 -1.651 -10.255 1.00 76.81 96 GLU A C 1
ATOM 782 O O . GLU A 1 96 ? 11.489 -1.713 -10.426 1.00 76.81 96 GLU A O 1
ATOM 787 N N . ASP A 1 97 ? 9.400 -1.939 -11.223 1.00 78.06 97 ASP A N 1
ATOM 788 C CA . ASP A 1 97 ? 9.776 -2.426 -12.555 1.00 78.06 97 ASP A CA 1
ATOM 789 C C . ASP A 1 97 ? 10.705 -1.437 -13.269 1.00 78.06 97 ASP A C 1
ATOM 791 O O . ASP A 1 97 ? 11.713 -1.834 -13.848 1.00 78.06 97 ASP A O 1
ATOM 795 N N . VAL A 1 98 ? 10.392 -0.134 -13.209 1.00 76.88 98 VAL A N 1
ATOM 796 C CA . VAL A 1 98 ? 11.239 0.924 -13.779 1.00 76.88 98 VAL A CA 1
ATOM 797 C C . VAL A 1 98 ? 12.589 0.978 -13.071 1.00 76.88 98 VAL A C 1
ATOM 799 O O . VAL A 1 98 ? 13.608 1.112 -13.739 1.00 76.88 98 VAL A O 1
ATOM 802 N N . ILE A 1 99 ? 12.629 0.863 -11.744 1.00 77.00 99 ILE A N 1
ATOM 803 C CA . ILE A 1 99 ? 13.884 0.868 -10.983 1.00 77.00 99 ILE A CA 1
ATOM 804 C C . ILE A 1 99 ? 14.741 -0.353 -11.337 1.00 77.00 99 ILE A C 1
ATOM 806 O O . ILE A 1 99 ? 15.919 -0.171 -11.634 1.00 77.00 99 ILE A O 1
ATOM 810 N N . ALA A 1 100 ? 14.165 -1.556 -11.376 1.00 75.06 100 ALA A N 1
ATOM 811 C CA . ALA A 1 100 ? 14.868 -2.784 -11.755 1.00 75.06 100 ALA A CA 1
ATOM 812 C C . ALA A 1 100 ? 15.437 -2.677 -13.179 1.00 75.06 100 ALA A C 1
ATOM 814 O O . ALA A 1 100 ? 16.630 -2.856 -13.414 1.00 75.06 100 ALA A O 1
ATOM 815 N N . SER A 1 101 ? 14.601 -2.221 -14.107 1.00 73.31 101 SER A N 1
ATOM 816 C CA . SER A 1 101 ? 14.979 -1.876 -15.476 1.00 73.31 101 SER A CA 1
ATOM 817 C C . SER A 1 101 ? 16.137 -0.870 -15.565 1.00 73.31 101 SER A C 1
ATOM 819 O O . SER A 1 101 ? 17.004 -0.987 -16.431 1.00 73.31 101 SER A O 1
ATOM 821 N N . LEU A 1 102 ? 16.162 0.150 -14.702 1.00 72.44 102 LEU A N 1
ATOM 822 C CA . LEU A 1 102 ? 17.258 1.121 -14.646 1.00 72.44 102 LEU A CA 1
ATOM 823 C C . LEU A 1 102 ? 18.533 0.476 -14.091 1.00 72.44 102 LEU A C 1
ATOM 825 O O . LEU A 1 102 ? 19.611 0.733 -14.625 1.00 72.44 102 LEU A O 1
ATOM 829 N N . GLN A 1 103 ? 18.428 -0.367 -13.064 1.00 75.06 103 GLN A N 1
ATOM 830 C CA . GLN A 1 103 ? 19.566 -1.085 -12.484 1.00 75.06 103 GLN A CA 1
ATOM 831 C C . GLN A 1 103 ? 20.244 -2.000 -13.512 1.00 75.06 103 GLN A C 1
ATOM 833 O O . GLN A 1 103 ? 21.465 -1.936 -13.657 1.00 75.06 103 GLN A O 1
ATOM 838 N N . GLU A 1 104 ? 19.464 -2.763 -14.282 1.00 73.25 104 GLU A N 1
ATOM 839 C CA . GLU A 1 104 ? 19.961 -3.587 -15.393 1.00 73.25 104 GLU A CA 1
ATOM 840 C C . GLU A 1 104 ? 20.660 -2.733 -16.459 1.00 73.25 104 GLU A C 1
ATOM 842 O O . GLU A 1 104 ? 21.791 -3.022 -16.850 1.00 73.25 104 GLU A O 1
ATOM 847 N N . SER A 1 105 ? 20.050 -1.612 -16.860 1.00 67.25 105 SER A N 1
ATOM 848 C CA . SER A 1 105 ? 20.650 -0.708 -17.851 1.00 67.25 105 SER A CA 1
ATOM 849 C C . SER A 1 105 ? 21.987 -0.116 -17.390 1.00 67.25 105 SER A C 1
ATOM 851 O O . SER A 1 105 ? 22.927 0.003 -18.174 1.00 67.25 105 SER A O 1
ATOM 853 N N . ILE A 1 106 ? 22.105 0.229 -16.103 1.00 71.88 106 ILE A N 1
ATOM 854 C CA . ILE A 1 106 ? 23.351 0.731 -15.514 1.00 71.88 106 ILE A CA 1
ATOM 855 C C . ILE A 1 106 ? 24.408 -0.375 -15.504 1.00 71.88 106 ILE A C 1
ATOM 857 O O . ILE A 1 106 ? 25.577 -0.098 -15.770 1.00 71.88 106 ILE A O 1
ATOM 861 N N . HIS A 1 107 ? 24.014 -1.612 -15.198 1.00 75.12 107 HIS A N 1
ATOM 862 C CA . HIS A 1 107 ? 24.913 -2.762 -15.210 1.00 75.12 107 HIS A CA 1
ATOM 863 C C . HIS A 1 107 ? 25.470 -3.029 -16.616 1.00 75.12 107 HIS A C 1
ATOM 865 O O . HIS A 1 107 ? 26.676 -3.191 -16.786 1.00 75.12 107 HIS A O 1
ATOM 871 N N . GLU A 1 108 ? 24.628 -2.983 -17.646 1.00 70.31 108 GLU A N 1
ATOM 872 C CA . GLU A 1 108 ? 25.058 -3.182 -19.033 1.00 70.31 108 GLU A CA 1
ATOM 873 C C . GLU A 1 108 ? 25.984 -2.083 -19.553 1.00 70.31 108 GLU A C 1
ATOM 875 O O . GLU A 1 108 ? 26.984 -2.367 -20.205 1.00 70.31 108 GLU A O 1
ATOM 880 N N . VAL A 1 109 ? 25.704 -0.825 -19.216 1.00 66.50 109 VAL A N 1
ATOM 881 C CA . VAL A 1 109 ? 26.558 0.322 -19.567 1.00 66.50 109 VAL A CA 1
ATOM 882 C C . VAL A 1 109 ? 27.933 0.243 -18.900 1.00 66.50 109 VAL A C 1
ATOM 884 O O . VAL A 1 109 ? 28.911 0.780 -19.421 1.00 66.50 109 VAL A O 1
ATOM 887 N N . LYS A 1 110 ? 28.031 -0.420 -17.743 1.00 66.88 110 LYS A N 1
ATOM 888 C CA . LYS A 1 110 ? 29.299 -0.638 -17.038 1.00 66.88 110 LYS A CA 1
ATOM 889 C C . LYS A 1 110 ? 30.144 -1.762 -17.642 1.00 66.88 110 LYS A C 1
ATOM 891 O O . LYS A 1 110 ? 31.336 -1.807 -17.349 1.00 66.88 110 LYS A O 1
ATOM 896 N N . GLN A 1 111 ? 29.579 -2.629 -18.486 1.00 73.31 111 GLN A N 1
ATOM 897 C CA . GLN A 1 111 ? 30.338 -3.692 -19.149 1.00 73.31 111 GLN A CA 1
ATOM 898 C C . GLN A 1 111 ? 31.469 -3.082 -20.004 1.00 73.31 111 GLN A C 1
ATOM 900 O O . GLN A 1 111 ? 31.215 -2.137 -20.767 1.00 73.31 111 GLN A O 1
ATOM 905 N N . PRO A 1 112 ? 32.707 -3.607 -19.927 1.00 62.94 112 PRO A N 1
ATOM 906 C CA . PRO A 1 112 ? 33.863 -3.047 -20.631 1.00 62.94 112 PRO A CA 1
ATOM 907 C C . PRO A 1 112 ? 33.684 -3.055 -22.156 1.00 62.94 112 PRO A C 1
ATOM 909 O O . PRO A 1 112 ? 34.135 -2.129 -22.825 1.00 62.94 112 PRO A O 1
ATOM 912 N N . ASN A 1 113 ? 32.925 -4.021 -22.680 1.00 68.69 113 ASN A N 1
ATOM 913 C CA . ASN A 1 113 ? 32.722 -4.247 -24.113 1.00 68.69 113 ASN A CA 1
ATOM 914 C C . ASN A 1 113 ? 31.635 -3.357 -24.751 1.00 68.69 113 ASN A C 1
ATOM 916 O O . ASN A 1 113 ? 31.410 -3.444 -25.955 1.00 68.69 113 ASN A O 1
ATOM 920 N N . SER A 1 114 ? 30.930 -2.524 -23.976 1.00 66.25 114 SER A N 1
ATOM 921 C CA . SER A 1 114 ? 29.877 -1.653 -24.519 1.00 66.25 114 SER A CA 1
ATOM 922 C C . SER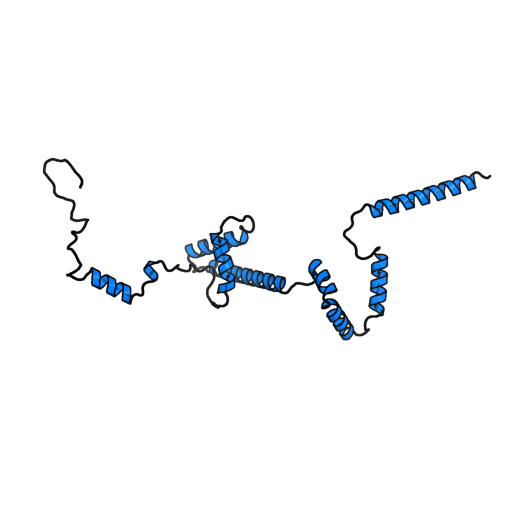 A 1 114 ? 30.459 -0.391 -25.166 1.00 66.25 114 SER A C 1
ATOM 924 O O . SER A 1 114 ? 31.417 0.209 -24.662 1.00 66.25 114 SER A O 1
ATOM 926 N N . SER A 1 115 ? 29.887 0.037 -26.297 1.00 72.50 115 SER A N 1
ATOM 927 C CA . SER A 1 115 ? 30.429 1.173 -27.046 1.00 72.50 115 SER A CA 1
ATOM 928 C C . SER A 1 115 ? 30.240 2.488 -26.281 1.00 72.50 115 SER A C 1
ATOM 930 O O . SER A 1 115 ? 29.209 2.728 -25.648 1.00 72.50 115 SER A O 1
ATOM 932 N N . GLN A 1 116 ? 31.197 3.415 -26.395 1.00 71.25 116 GLN A N 1
ATOM 933 C CA . GLN A 1 116 ? 31.114 4.742 -25.760 1.00 71.25 116 GLN A CA 1
ATOM 934 C C . GLN A 1 116 ? 29.830 5.504 -26.153 1.00 71.25 116 GLN A C 1
ATOM 936 O O . GLN A 1 116 ? 29.287 6.292 -25.374 1.00 71.25 116 GLN A O 1
ATOM 941 N N . SER A 1 117 ? 29.316 5.247 -27.362 1.00 68.19 117 SER A N 1
ATOM 942 C CA . SER A 1 117 ? 28.080 5.838 -27.878 1.00 68.19 117 SER A CA 1
ATOM 943 C C . SER A 1 117 ? 26.825 5.334 -27.150 1.00 68.19 117 SER A C 1
ATOM 945 O O . SER A 1 117 ? 25.933 6.129 -26.840 1.00 68.19 117 SER A O 1
ATOM 947 N N . GLU A 1 118 ? 26.784 4.047 -26.799 1.00 66.19 118 GLU A N 1
ATOM 948 C CA . GLU A 1 118 ? 25.697 3.421 -26.042 1.00 66.19 118 GLU A CA 1
ATOM 949 C C . GLU A 1 118 ? 25.734 3.857 -24.582 1.00 66.19 118 GLU A C 1
ATOM 951 O O . GLU A 1 118 ? 24.701 4.262 -24.043 1.00 66.19 118 GLU A O 1
ATOM 956 N N . LYS A 1 119 ? 26.933 3.909 -23.981 1.00 69.00 119 LYS A N 1
ATOM 957 C CA . LYS A 1 119 ? 27.134 4.429 -22.620 1.00 69.00 119 LYS A CA 1
ATOM 958 C C . LYS A 1 119 ? 26.612 5.862 -22.486 1.00 69.00 119 LYS A C 1
ATOM 960 O O . LYS A 1 119 ? 25.842 6.172 -21.576 1.00 69.00 119 LYS A O 1
ATOM 965 N N . LYS A 1 120 ? 26.957 6.735 -23.443 1.00 68.56 120 LYS A N 1
ATOM 966 C CA . LYS A 1 120 ? 26.491 8.133 -23.488 1.00 68.56 120 LYS A CA 1
ATOM 967 C C . LYS A 1 120 ? 24.978 8.234 -23.712 1.00 68.56 120 LYS A C 1
ATOM 969 O O . LYS A 1 120 ? 24.329 9.099 -23.124 1.00 68.56 120 LYS A O 1
ATOM 974 N N . HIS A 1 121 ? 24.396 7.364 -24.541 1.00 65.81 121 HIS A N 1
ATOM 975 C CA . HIS A 1 121 ? 22.953 7.352 -24.794 1.00 65.81 121 HIS A CA 1
ATOM 976 C C . HIS A 1 121 ? 22.152 6.930 -23.558 1.00 65.81 121 HIS A C 1
ATOM 978 O O . HIS A 1 121 ? 21.227 7.639 -23.159 1.00 65.81 121 HIS A O 1
ATOM 984 N N . ALA A 1 122 ? 22.546 5.830 -22.919 1.00 65.75 122 ALA A N 1
ATOM 985 C CA . ALA A 1 122 ? 21.910 5.333 -21.709 1.00 65.75 122 ALA A CA 1
ATOM 986 C C . ALA A 1 122 ? 22.046 6.325 -20.542 1.00 65.75 122 ALA A C 1
ATOM 988 O O . ALA A 1 122 ? 21.053 6.625 -19.881 1.00 65.75 122 ALA A O 1
ATOM 989 N N . TYR A 1 123 ? 23.225 6.934 -20.356 1.00 70.31 123 TYR A N 1
ATOM 990 C CA . TYR A 1 123 ? 23.429 7.995 -19.363 1.00 70.31 123 TYR A CA 1
ATOM 991 C C . TYR A 1 123 ? 22.503 9.199 -19.591 1.00 70.31 123 TYR A C 1
ATOM 993 O O . TYR A 1 123 ? 21.900 9.708 -18.649 1.00 70.31 123 TYR A O 1
ATOM 1001 N N . ASN A 1 124 ? 22.327 9.641 -20.841 1.00 65.94 124 ASN A N 1
ATOM 1002 C CA . ASN A 1 124 ? 21.425 10.750 -21.161 1.00 65.94 124 ASN A CA 1
ATOM 1003 C C . ASN A 1 124 ? 19.954 10.418 -20.874 1.00 65.94 124 ASN A C 1
ATOM 1005 O O . ASN A 1 124 ? 19.201 11.290 -20.437 1.00 65.94 124 ASN A O 1
ATOM 1009 N N . ILE A 1 125 ? 19.543 9.168 -21.095 1.00 66.38 125 ILE A N 1
ATOM 1010 C CA . ILE A 1 125 ? 18.195 8.695 -20.773 1.00 66.38 125 ILE A CA 1
ATOM 1011 C C . ILE A 1 125 ? 17.998 8.631 -19.252 1.00 66.38 125 ILE A C 1
ATOM 1013 O O . ILE A 1 125 ? 17.026 9.195 -18.757 1.00 66.38 125 ILE A O 1
ATOM 1017 N N . LEU A 1 126 ? 18.946 8.042 -18.516 1.00 67.56 126 LEU A N 1
ATOM 1018 C CA . LEU A 1 126 ? 18.967 7.996 -17.047 1.00 67.56 126 LEU A CA 1
ATOM 1019 C C . LEU A 1 126 ? 18.894 9.398 -16.431 1.00 67.56 126 LEU A C 1
ATOM 1021 O O . LEU A 1 126 ? 18.082 9.674 -15.546 1.00 67.56 126 LEU A O 1
ATOM 1025 N N . LYS A 1 127 ? 19.711 10.319 -16.948 1.00 67.44 127 LYS A N 1
ATOM 1026 C CA . LYS A 1 127 ? 19.705 11.729 -16.559 1.00 67.44 127 LYS A CA 1
ATOM 1027 C C . LYS A 1 127 ? 18.338 12.362 -16.817 1.00 67.44 127 LYS A C 1
ATOM 1029 O O . LYS A 1 127 ? 17.820 13.065 -15.954 1.00 67.44 127 LYS A O 1
ATOM 1034 N N . ALA A 1 128 ? 17.719 12.081 -17.963 1.00 63.69 128 ALA A N 1
ATOM 1035 C CA . ALA A 1 128 ? 16.394 12.591 -18.291 1.00 63.69 128 ALA A CA 1
ATOM 1036 C C . ALA A 1 128 ? 15.279 11.996 -17.414 1.00 63.69 128 ALA A C 1
ATOM 1038 O O . ALA A 1 128 ? 14.330 12.713 -17.108 1.00 63.69 128 ALA A O 1
ATOM 1039 N N . THR A 1 129 ? 15.368 10.730 -16.995 1.00 65.12 129 THR A N 1
ATOM 1040 C CA . 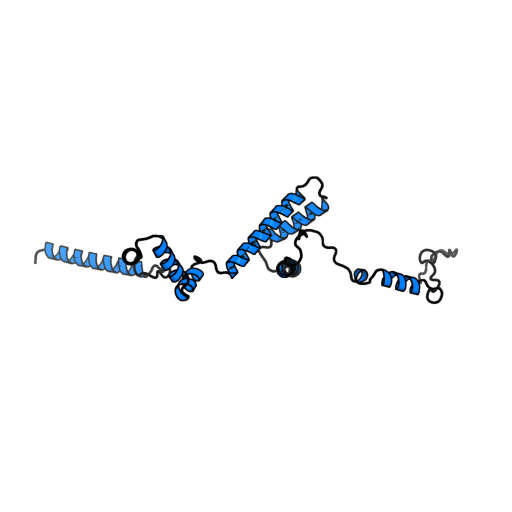THR A 1 129 ? 14.365 10.092 -16.125 1.00 65.12 129 THR A CA 1
ATOM 1041 C C . THR A 1 129 ? 14.489 10.528 -14.667 1.00 65.12 129 THR A C 1
ATOM 1043 O O . THR A 1 129 ? 13.471 10.707 -14.002 1.00 65.12 129 THR A O 1
ATOM 1046 N N . ILE A 1 130 ? 15.715 10.728 -14.171 1.00 65.06 130 ILE A N 1
ATOM 1047 C CA . ILE A 1 130 ? 15.983 11.114 -12.777 1.00 65.06 130 ILE A CA 1
ATOM 1048 C C . ILE A 1 130 ? 15.797 12.627 -12.575 1.00 65.06 130 ILE A C 1
ATOM 1050 O O . ILE A 1 130 ? 15.162 13.035 -11.603 1.00 65.06 130 ILE A O 1
ATOM 1054 N N . LEU A 1 131 ? 16.309 13.465 -13.490 1.00 57.91 131 LEU A N 1
ATOM 1055 C CA . LEU A 1 131 ? 16.310 14.926 -13.321 1.00 57.91 131 LEU A CA 1
ATOM 1056 C C . LEU A 1 131 ? 15.027 15.620 -13.803 1.00 57.91 131 LEU A C 1
ATOM 1058 O O . LEU A 1 131 ? 14.651 16.631 -13.218 1.00 57.91 131 LEU A O 1
ATOM 1062 N N . ASN A 1 132 ? 14.293 15.097 -14.797 1.00 53.66 132 ASN A N 1
ATOM 1063 C CA . ASN A 1 132 ? 13.058 15.752 -15.282 1.00 53.66 132 ASN A CA 1
ATOM 1064 C C . ASN A 1 132 ? 11.817 15.450 -14.423 1.00 53.66 132 ASN A C 1
ATOM 1066 O O . ASN A 1 132 ? 10.685 15.486 -14.910 1.00 53.66 132 ASN A O 1
ATOM 1070 N N . ARG A 1 133 ? 12.003 15.183 -13.124 1.00 48.62 133 ARG A N 1
ATOM 1071 C CA . ARG A 1 133 ? 10.899 15.126 -12.153 1.00 48.62 133 ARG A CA 1
ATOM 1072 C C . ARG A 1 133 ? 10.281 16.506 -11.899 1.00 48.62 133 ARG A C 1
ATOM 1074 O O . ARG A 1 133 ? 9.210 16.595 -11.306 1.00 48.62 133 ARG A O 1
ATOM 1081 N N . THR A 1 134 ? 10.913 17.574 -12.381 1.00 43.00 134 THR A N 1
ATOM 1082 C CA . THR A 1 134 ? 10.399 18.939 -12.316 1.00 43.00 134 THR A CA 1
ATOM 1083 C C . THR A 1 134 ? 10.259 19.515 -13.727 1.00 43.00 134 THR A C 1
ATOM 1085 O O . THR A 1 134 ? 11.182 19.488 -14.530 1.00 43.00 134 THR A O 1
ATOM 1088 N N . ARG A 1 135 ? 9.074 20.064 -14.012 1.00 38.06 135 ARG A N 1
ATOM 1089 C CA . ARG A 1 135 ? 8.665 20.761 -15.247 1.00 38.06 135 ARG A CA 1
ATOM 1090 C C . ARG A 1 135 ? 8.309 19.875 -16.446 1.00 38.06 135 ARG A C 1
ATOM 1092 O O . ARG A 1 135 ? 9.102 19.583 -17.335 1.00 38.06 135 ARG A O 1
ATOM 1099 N N . ASN A 1 136 ? 7.003 19.624 -16.543 1.00 45.34 136 ASN A N 1
ATOM 1100 C CA . ASN A 1 136 ? 6.197 19.955 -17.723 1.00 45.34 136 ASN A CA 1
ATOM 1101 C C . ASN A 1 136 ? 6.982 20.800 -18.746 1.00 45.34 136 ASN A C 1
ATOM 1103 O O . ASN A 1 136 ? 7.123 21.998 -18.512 1.00 45.34 136 ASN A O 1
ATOM 1107 N N . LYS A 1 137 ? 7.506 20.194 -19.826 1.00 38.72 137 LYS A N 1
ATOM 1108 C CA . LYS A 1 137 ? 7.849 20.887 -21.095 1.00 38.72 137 LYS A CA 1
ATOM 1109 C C . LYS A 1 137 ? 8.407 20.020 -22.228 1.00 38.72 137 LYS A C 1
ATOM 1111 O O . LYS A 1 137 ? 8.652 20.554 -23.300 1.00 38.72 137 LYS A O 1
ATOM 1116 N N . CYS A 1 138 ? 8.541 18.699 -22.088 1.00 37.06 138 CYS A N 1
ATOM 1117 C CA . CYS A 1 138 ? 8.876 17.859 -23.244 1.00 37.06 138 CYS A CA 1
ATOM 1118 C C . CYS A 1 138 ? 7.771 16.838 -23.533 1.00 37.06 138 CYS A C 1
ATOM 1120 O O . CYS A 1 138 ? 7.825 15.683 -23.105 1.00 37.06 138 CYS A O 1
ATOM 1122 N N . GLY A 1 139 ? 6.774 17.256 -24.320 1.00 39.25 139 GLY A N 1
ATOM 1123 C CA . GLY A 1 139 ? 5.723 16.376 -24.852 1.00 39.25 139 GLY A CA 1
ATOM 1124 C C . GLY A 1 139 ? 6.247 15.229 -25.733 1.00 39.25 139 GLY A C 1
ATOM 1125 O O . GLY A 1 139 ? 5.471 14.360 -26.122 1.00 39.25 139 GLY A O 1
ATOM 1126 N N . ILE A 1 140 ? 7.551 15.206 -26.033 1.00 41.25 140 ILE A N 1
ATOM 1127 C CA . ILE A 1 140 ? 8.251 14.142 -26.764 1.00 41.25 140 ILE A CA 1
ATOM 1128 C C . ILE A 1 140 ? 8.758 13.052 -25.798 1.00 41.25 140 ILE A C 1
ATOM 1130 O O . ILE A 1 140 ? 8.656 11.865 -26.108 1.00 41.25 140 ILE A O 1
ATOM 1134 N N . CYS A 1 141 ? 9.230 13.421 -24.600 1.00 45.62 141 CYS A N 1
ATOM 1135 C CA . CYS A 1 141 ? 9.709 12.460 -23.596 1.00 45.62 141 CYS A CA 1
ATOM 1136 C C . CYS A 1 141 ? 8.558 11.799 -22.827 1.00 45.62 141 CYS A C 1
ATOM 1138 O O . CYS A 1 141 ? 8.579 10.587 -22.619 1.00 45.62 141 CYS A O 1
ATOM 1140 N N . ALA A 1 142 ? 7.506 12.552 -22.487 1.00 41.19 142 ALA A N 1
ATOM 1141 C CA . ALA A 1 142 ? 6.329 11.993 -21.819 1.00 41.19 142 ALA A CA 1
ATOM 1142 C C . ALA A 1 142 ? 5.554 11.013 -22.720 1.00 41.19 142 ALA A C 1
ATOM 1144 O O . ALA A 1 142 ? 5.104 9.974 -22.247 1.00 41.19 142 ALA A O 1
ATOM 1145 N N . ARG A 1 143 ? 5.457 11.276 -24.035 1.00 41.06 143 ARG A N 1
ATOM 1146 C CA . ARG A 1 143 ? 4.828 10.340 -24.986 1.00 41.06 143 ARG A CA 1
ATOM 1147 C C . ARG A 1 143 ? 5.597 9.029 -25.113 1.00 41.06 143 ARG A C 1
ATOM 1149 O O . ARG A 1 143 ? 4.960 7.983 -25.140 1.00 41.06 143 ARG A O 1
ATOM 1156 N N . LYS A 1 144 ? 6.937 9.071 -25.103 1.00 46.47 144 LYS A N 1
ATOM 1157 C CA . LYS A 1 144 ? 7.763 7.856 -25.050 1.00 46.47 144 LYS A CA 1
ATOM 1158 C C . LYS A 1 144 ? 7.489 7.060 -23.777 1.00 46.47 144 LYS A C 1
ATOM 1160 O O . LYS A 1 144 ? 7.223 5.871 -23.894 1.00 46.47 144 LYS A O 1
ATOM 1165 N N . LEU A 1 145 ? 7.439 7.718 -22.615 1.00 41.31 145 LEU A N 1
ATOM 1166 C CA . LEU A 1 145 ? 7.139 7.092 -21.320 1.00 41.31 145 LEU A CA 1
ATOM 1167 C C . LEU A 1 145 ? 5.691 6.579 -21.190 1.00 41.31 145 LEU A C 1
ATOM 1169 O O . LEU A 1 145 ? 5.471 5.582 -20.524 1.00 41.31 145 LEU A O 1
ATOM 1173 N N . PHE A 1 146 ? 4.689 7.176 -21.840 1.00 39.50 146 PHE A N 1
ATOM 1174 C CA . PHE A 1 146 ? 3.316 6.636 -21.830 1.00 39.50 146 PHE A CA 1
ATOM 1175 C C . PHE A 1 146 ? 3.123 5.480 -22.820 1.00 39.50 146 PHE A C 1
ATOM 1177 O O . PHE A 1 146 ? 2.365 4.552 -22.541 1.00 39.50 146 PHE A O 1
ATOM 1184 N N . SER A 1 147 ? 3.875 5.452 -23.927 1.00 43.69 147 SER A N 1
ATOM 1185 C CA . SER A 1 147 ? 3.965 4.257 -24.774 1.00 43.69 147 SER A CA 1
ATOM 1186 C C . SER A 1 147 ? 4.686 3.072 -24.107 1.00 43.69 147 SER A C 1
ATOM 1188 O O . SER A 1 147 ? 4.675 1.989 -24.684 1.00 43.69 147 SER A O 1
ATOM 1190 N N . PHE A 1 148 ? 5.255 3.219 -22.899 1.00 42.75 148 PHE A N 1
ATOM 1191 C CA . PHE A 1 148 ? 5.771 2.084 -22.114 1.00 42.75 148 PHE A CA 1
ATOM 1192 C C . PHE A 1 148 ? 4.658 1.177 -21.582 1.00 42.75 148 PHE A C 1
ATOM 1194 O O . PHE A 1 148 ? 4.786 -0.043 -21.667 1.00 42.75 148 PHE A O 1
ATOM 1201 N N . SER A 1 149 ? 3.560 1.731 -21.047 1.00 42.72 149 SER A N 1
ATOM 1202 C CA . SER A 1 149 ? 2.578 0.923 -20.296 1.00 42.72 149 SER A CA 1
ATOM 1203 C C . SER A 1 149 ? 1.731 0.012 -21.192 1.00 42.72 149 SER A C 1
ATOM 1205 O O . SER A 1 149 ? 1.314 -1.068 -20.778 1.00 42.72 149 SER A O 1
ATOM 1207 N N . HIS A 1 150 ? 1.511 0.413 -22.446 1.00 37.81 150 HIS A N 1
ATOM 1208 C CA . HIS A 1 150 ? 0.796 -0.397 -23.434 1.00 37.81 150 HIS A CA 1
ATOM 1209 C C . HIS A 1 150 ? 1.704 -1.377 -24.191 1.00 37.81 150 HIS A C 1
ATOM 1211 O O . HIS A 1 150 ? 1.196 -2.257 -24.885 1.00 37.81 150 HIS A O 1
ATOM 1217 N N . ARG A 1 151 ? 3.034 -1.249 -24.069 1.00 42.88 151 ARG A N 1
ATOM 1218 C CA . ARG A 1 151 ? 4.008 -1.997 -24.882 1.00 42.88 151 ARG A CA 1
ATOM 1219 C C . ARG A 1 151 ? 4.797 -3.040 -24.090 1.00 42.88 151 ARG A C 1
ATOM 1221 O O . ARG A 1 151 ? 5.192 -4.033 -24.692 1.00 42.88 151 ARG A O 1
ATOM 1228 N N . SER A 1 152 ? 4.919 -2.900 -22.763 1.00 43.12 152 SER A N 1
ATOM 1229 C CA . SER A 1 152 ? 5.553 -3.922 -21.906 1.00 43.12 152 SER A CA 1
ATOM 1230 C C . SER A 1 152 ? 4.816 -5.267 -21.916 1.00 43.12 152 SER A C 1
ATOM 1232 O O . SER A 1 152 ? 5.434 -6.308 -21.739 1.00 43.12 152 SER A O 1
ATOM 1234 N N . LYS A 1 153 ? 3.513 -5.282 -22.231 1.00 44.06 153 LYS A N 1
ATOM 1235 C CA . LYS A 1 153 ? 2.738 -6.528 -22.357 1.00 44.06 153 LYS A CA 1
ATOM 1236 C C . LYS A 1 153 ? 3.128 -7.401 -23.556 1.00 44.06 153 LYS A C 1
ATOM 1238 O O . LYS A 1 153 ? 2.702 -8.547 -23.605 1.00 44.06 153 LYS A O 1
ATOM 1243 N N . LYS A 1 154 ? 3.860 -6.873 -24.546 1.00 42.62 154 LYS A N 1
ATOM 1244 C CA . LYS A 1 154 ? 4.171 -7.592 -25.800 1.00 42.62 154 LYS A CA 1
ATOM 1245 C C . LYS A 1 154 ? 5.651 -7.901 -26.010 1.00 42.62 154 LYS A C 1
ATOM 1247 O O . LYS A 1 154 ? 5.985 -8.554 -26.990 1.00 42.62 154 LYS A O 1
ATOM 1252 N N . THR A 1 155 ? 6.543 -7.434 -25.144 1.00 42.78 155 THR A N 1
ATOM 1253 C CA . THR A 1 155 ? 7.984 -7.616 -25.343 1.00 42.78 155 THR A CA 1
ATOM 1254 C C . THR A 1 155 ? 8.632 -8.029 -24.036 1.00 42.78 155 THR A C 1
ATOM 1256 O O . THR A 1 155 ? 8.974 -7.182 -23.220 1.00 42.78 155 THR A O 1
ATOM 1259 N N . THR A 1 156 ? 8.815 -9.332 -23.861 1.00 43.56 156 THR A N 1
ATOM 1260 C CA . THR A 1 156 ? 9.524 -9.937 -22.729 1.00 43.56 156 THR A CA 1
ATOM 1261 C C . THR A 1 156 ? 11.037 -9.705 -22.760 1.00 43.56 156 THR A C 1
ATOM 1263 O O . THR A 1 156 ? 11.702 -10.089 -21.811 1.00 43.56 156 THR A O 1
ATOM 1266 N N . ASN A 1 157 ? 11.609 -9.112 -23.821 1.00 45.88 157 ASN A N 1
ATOM 1267 C CA . ASN A 1 157 ? 13.067 -9.154 -23.991 1.00 45.88 157 ASN A CA 1
ATOM 1268 C C . ASN A 1 157 ? 13.705 -8.019 -24.821 1.00 45.88 157 ASN A C 1
ATOM 1270 O O . ASN A 1 157 ? 14.661 -8.244 -25.557 1.00 45.88 157 ASN A O 1
ATOM 1274 N N . ARG A 1 158 ? 13.178 -6.787 -24.781 1.00 48.31 158 ARG A N 1
ATOM 1275 C CA . ARG A 1 158 ? 13.882 -5.640 -25.390 1.00 48.31 158 ARG A CA 1
ATOM 1276 C C . ARG A 1 158 ? 14.049 -4.509 -24.392 1.00 48.31 158 ARG A C 1
ATOM 1278 O O . ARG A 1 158 ? 13.118 -3.748 -24.140 1.00 48.31 158 ARG A O 1
ATOM 1285 N N . GLN A 1 159 ? 15.275 -4.423 -23.886 1.00 55.41 159 GLN A N 1
ATOM 1286 C CA . GLN A 1 159 ? 15.883 -3.281 -23.216 1.00 55.41 159 GLN A CA 1
ATOM 1287 C C . GLN A 1 159 ? 15.342 -1.960 -23.782 1.00 55.41 159 GLN A C 1
ATOM 1289 O O . GLN A 1 159 ? 15.550 -1.607 -24.945 1.00 55.41 159 GLN A O 1
ATOM 1294 N N . TRP A 1 160 ? 14.608 -1.220 -22.962 1.00 51.94 160 TRP A N 1
ATOM 1295 C CA . TRP A 1 160 ? 13.902 0.001 -23.358 1.00 51.94 160 TRP A CA 1
ATOM 1296 C C . TRP A 1 160 ? 14.838 1.178 -23.694 1.00 51.94 160 TRP A C 1
ATOM 1298 O O . TRP A 1 160 ? 14.383 2.197 -24.219 1.00 51.94 160 TRP A O 1
ATOM 1308 N N . TRP A 1 161 ? 16.137 1.032 -23.413 1.00 50.31 161 TRP A N 1
ATOM 1309 C CA . TRP A 1 161 ? 17.214 1.957 -23.776 1.0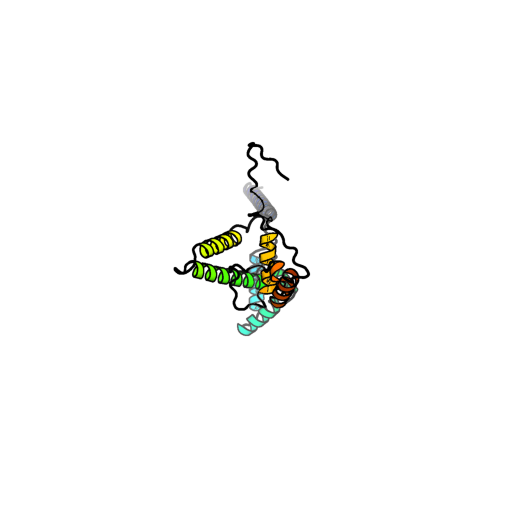0 50.31 161 TRP A CA 1
ATOM 1310 C C . TRP A 1 161 ? 17.875 1.642 -25.122 1.00 50.31 161 TRP A C 1
ATOM 1312 O O . TRP A 1 161 ? 18.644 2.464 -25.623 1.00 50.31 161 TRP A O 1
ATOM 1322 N N . GLN A 1 162 ? 17.588 0.492 -25.741 1.00 49.94 162 GLN A N 1
ATOM 1323 C CA . GLN A 1 162 ? 18.107 0.201 -27.073 1.00 49.94 162 GLN A CA 1
ATOM 1324 C C . GLN A 1 162 ? 17.508 1.171 -28.087 1.00 49.94 162 GLN A C 1
ATOM 1326 O O . GLN A 1 162 ? 16.286 1.348 -28.172 1.00 49.94 162 GLN A O 1
ATOM 1331 N N . LYS A 1 163 ? 18.382 1.782 -28.893 1.00 45.34 163 LYS A N 1
ATOM 1332 C CA . LYS A 1 163 ? 18.013 2.693 -29.978 1.00 45.34 163 LYS A CA 1
ATOM 1333 C C . LYS A 1 163 ? 17.151 1.943 -30.994 1.00 45.34 163 LYS A C 1
ATOM 1335 O O . LYS A 1 163 ? 17.655 1.335 -31.932 1.00 45.34 163 LYS A O 1
ATOM 1340 N N . GLN A 1 164 ? 15.833 1.993 -30.820 1.00 54.34 164 GLN A N 1
ATOM 1341 C CA . GLN A 1 164 ? 14.907 1.454 -31.808 1.00 54.34 164 GLN A CA 1
ATOM 1342 C C . GLN A 1 164 ? 15.058 2.283 -33.085 1.00 54.34 164 GLN A C 1
ATOM 1344 O O . GLN A 1 164 ? 14.780 3.486 -33.095 1.00 54.34 164 GLN A O 1
ATOM 1349 N N . VAL A 1 165 ? 15.523 1.650 -34.163 1.00 57.34 165 VAL A N 1
ATOM 1350 C CA . VAL A 1 165 ? 15.577 2.278 -35.482 1.00 57.34 165 VAL A CA 1
ATOM 1351 C C . VAL A 1 165 ? 14.134 2.529 -35.916 1.00 57.34 165 VAL A C 1
ATOM 1353 O O . VAL A 1 165 ? 13.401 1.606 -36.270 1.00 57.34 165 VAL A O 1
ATOM 1356 N N . CYS A 1 166 ? 13.683 3.780 -35.830 1.00 57.16 166 CYS A N 1
ATOM 1357 C CA . CYS A 1 166 ? 12.381 4.160 -36.359 1.00 57.16 166 CYS A CA 1
ATOM 1358 C C . CYS A 1 166 ? 12.378 3.894 -37.866 1.00 57.16 166 CYS A C 1
ATOM 1360 O O . CYS A 1 166 ? 13.148 4.528 -38.592 1.00 57.16 166 CYS A O 1
ATOM 1362 N N . LYS A 1 167 ? 11.497 2.998 -38.328 1.00 65.44 167 LYS A N 1
ATOM 1363 C CA . LYS A 1 167 ? 11.250 2.791 -39.759 1.00 65.44 167 LYS A CA 1
ATOM 1364 C C . LYS A 1 167 ? 10.883 4.138 -40.385 1.00 65.44 167 LYS A C 1
ATOM 1366 O O . LYS A 1 167 ? 9.861 4.733 -40.031 1.00 65.44 167 LYS A O 1
ATOM 1371 N N . ARG A 1 168 ? 11.729 4.651 -41.278 1.00 68.25 168 ARG A N 1
ATOM 1372 C CA . ARG A 1 168 ? 11.447 5.866 -42.050 1.00 68.25 168 ARG A CA 1
ATOM 1373 C C . ARG A 1 168 ? 10.379 5.542 -43.095 1.00 68.25 168 ARG A C 1
ATOM 1375 O O . ARG A 1 168 ? 10.119 4.378 -43.384 1.00 68.25 168 ARG A O 1
ATOM 1382 N N . LYS A 1 169 ? 9.764 6.560 -43.708 1.00 68.88 169 LYS A N 1
ATOM 1383 C CA . LYS A 1 169 ? 8.765 6.362 -44.783 1.00 68.88 169 LYS A CA 1
ATOM 1384 C C . LYS A 1 169 ? 9.281 5.417 -45.888 1.00 68.88 169 LYS A C 1
ATOM 1386 O O . LYS A 1 169 ? 8.531 4.569 -46.348 1.00 68.88 169 LYS A O 1
ATOM 1391 N N . LYS A 1 170 ? 10.579 5.497 -46.213 1.00 68.00 170 LYS A N 1
ATOM 1392 C CA . LYS A 1 170 ? 11.284 4.620 -47.167 1.00 68.00 170 LYS A CA 1
ATOM 1393 C C . LYS A 1 170 ? 11.418 3.149 -46.737 1.00 68.00 170 LYS A C 1
ATOM 1395 O O . LYS A 1 170 ? 11.586 2.275 -47.580 1.00 68.00 170 LYS A O 1
ATOM 1400 N N . ASP A 1 171 ? 11.316 2.864 -45.443 1.00 71.25 171 ASP A N 1
ATOM 1401 C CA . ASP A 1 171 ? 11.427 1.514 -44.876 1.00 71.25 171 ASP A CA 1
ATOM 1402 C C . ASP A 1 171 ? 10.048 0.837 -44.747 1.00 71.25 171 ASP A C 1
ATOM 1404 O O . ASP A 1 171 ? 9.950 -0.271 -44.226 1.00 71.25 171 ASP A O 1
ATOM 1408 N N . ARG A 1 172 ? 8.969 1.515 -45.178 1.00 77.31 172 ARG A N 1
ATOM 1409 C CA . ARG A 1 172 ? 7.609 0.951 -45.238 1.00 77.31 172 ARG A CA 1
ATOM 1410 C C . ARG A 1 172 ? 7.370 0.097 -46.477 1.00 77.31 172 ARG A C 1
ATOM 1412 O O . ARG A 1 172 ? 6.495 -0.758 -46.438 1.00 77.31 172 ARG A O 1
ATOM 1419 N N . LEU A 1 173 ? 8.099 0.367 -47.557 1.00 79.75 173 LEU A N 1
ATOM 1420 C CA . LEU A 1 173 ? 7.996 -0.411 -48.783 1.00 79.75 173 LEU A CA 1
ATOM 1421 C C . LEU A 1 173 ? 8.752 -1.722 -48.611 1.00 79.75 173 LEU A C 1
ATOM 1423 O O . LEU A 1 173 ? 9.898 -1.718 -48.147 1.00 79.75 173 LEU A O 1
ATOM 1427 N N . ASP A 1 174 ? 8.098 -2.808 -49.000 1.00 83.94 174 ASP A N 1
ATOM 1428 C CA . ASP A 1 174 ? 8.705 -4.129 -49.031 1.00 83.94 174 ASP A CA 1
ATOM 1429 C C . ASP A 1 174 ? 9.842 -4.167 -50.064 1.00 83.94 174 ASP A C 1
ATOM 1431 O O . ASP A 1 174 ? 9.811 -3.440 -51.064 1.00 83.94 174 ASP A O 1
ATOM 1435 N N . GLU A 1 175 ? 10.870 -4.980 -49.829 1.00 84.31 175 GLU A N 1
ATOM 1436 C CA . GLU A 1 175 ? 12.069 -4.997 -50.683 1.00 84.31 175 GLU A CA 1
ATOM 1437 C C . GLU A 1 175 ? 11.737 -5.382 -52.125 1.00 84.31 175 GLU A C 1
ATOM 1439 O O . GLU A 1 175 ? 12.257 -4.779 -53.063 1.00 84.31 175 GLU A O 1
ATOM 1444 N N . LYS A 1 176 ? 10.764 -6.277 -52.303 1.00 87.75 176 LYS A N 1
ATOM 1445 C CA . LYS A 1 176 ? 10.233 -6.664 -53.616 1.00 87.75 176 LYS A CA 1
ATOM 1446 C C . LYS A 1 176 ? 9.653 -5.473 -54.380 1.00 87.75 176 LYS A C 1
ATOM 1448 O O . LYS A 1 176 ? 9.948 -5.286 -55.557 1.00 87.75 176 LYS A O 1
ATOM 1453 N N . VAL A 1 177 ? 8.887 -4.619 -53.697 1.00 85.94 177 VAL A N 1
ATOM 1454 C CA . VAL A 1 177 ? 8.293 -3.412 -54.295 1.00 85.94 177 VAL A CA 1
ATOM 1455 C C . VAL A 1 177 ? 9.382 -2.405 -54.659 1.00 85.94 177 VAL A C 1
ATOM 1457 O O . VAL A 1 177 ? 9.316 -1.781 -55.712 1.00 85.94 177 VAL A O 1
ATOM 1460 N N . LYS A 1 178 ? 10.427 -2.276 -53.832 1.00 85.44 178 LYS A N 1
ATOM 1461 C CA . LYS A 1 178 ? 11.572 -1.406 -54.143 1.00 85.44 178 LYS A CA 1
ATOM 1462 C C . LYS A 1 178 ? 12.315 -1.865 -55.394 1.00 85.44 178 LYS A C 1
ATOM 1464 O O . LYS A 1 178 ? 12.695 -1.019 -56.197 1.00 85.44 178 LYS A O 1
ATOM 1469 N N . ILE A 1 179 ? 12.511 -3.173 -55.556 1.00 86.88 179 ILE A N 1
ATOM 1470 C CA . ILE A 1 179 ? 13.176 -3.752 -56.729 1.00 86.88 179 ILE A CA 1
ATOM 1471 C C . ILE A 1 179 ? 12.335 -3.522 -57.988 1.00 86.88 179 ILE A C 1
ATOM 1473 O O . ILE A 1 179 ? 12.880 -3.059 -58.983 1.00 86.88 179 ILE A O 1
ATOM 1477 N N . LEU A 1 180 ? 11.018 -3.747 -57.929 1.00 88.19 180 LEU A N 1
ATOM 1478 C CA . LEU A 1 180 ? 10.111 -3.506 -59.060 1.00 88.19 180 LEU A CA 1
ATOM 1479 C C . LEU A 1 180 ? 10.083 -2.035 -59.483 1.00 88.19 180 LEU A C 1
ATOM 1481 O O . LEU A 1 180 ? 10.237 -1.729 -60.661 1.00 88.19 180 LEU A O 1
ATOM 1485 N N . VAL A 1 181 ? 9.952 -1.118 -58.522 1.00 85.88 181 VAL A N 1
ATOM 1486 C CA . VAL A 1 181 ? 9.975 0.326 -58.796 1.00 85.88 181 VAL A CA 1
ATOM 1487 C C . VAL A 1 181 ? 11.325 0.737 -59.384 1.00 85.88 181 VAL A C 1
ATOM 1489 O O . VAL A 1 181 ? 11.371 1.477 -60.362 1.00 85.88 181 VAL A O 1
ATOM 1492 N N . LYS A 1 182 ? 12.434 0.227 -58.835 1.00 83.38 182 LYS A N 1
ATOM 1493 C CA . LYS A 1 182 ? 13.774 0.492 -59.371 1.00 83.38 182 LYS A CA 1
ATOM 1494 C C . LYS A 1 182 ? 13.931 -0.057 -60.794 1.00 83.38 182 LYS A C 1
ATOM 1496 O O . LYS A 1 182 ? 14.498 0.636 -61.625 1.00 83.38 182 LYS A O 1
ATOM 1501 N N . GLY A 1 183 ? 13.414 -1.252 -61.073 1.00 86.25 183 GLY A N 1
ATOM 1502 C CA . GLY A 1 183 ? 13.422 -1.859 -62.406 1.00 86.25 183 GLY A CA 1
ATOM 1503 C C . GLY A 1 183 ? 12.602 -1.063 -63.420 1.00 86.25 183 GLY A C 1
ATOM 1504 O O . GLY A 1 183 ? 13.085 -0.807 -64.513 1.00 86.25 183 GLY A O 1
ATOM 1505 N N . TYR A 1 184 ? 11.419 -0.582 -63.031 1.00 85.56 184 TYR A N 1
ATOM 1506 C CA . TYR A 1 184 ? 10.584 0.278 -63.874 1.00 85.56 184 TYR A CA 1
ATOM 1507 C C . TYR A 1 184 ? 11.302 1.580 -64.257 1.00 85.56 184 TYR A C 1
ATOM 1509 O O . TYR A 1 184 ? 11.362 1.934 -65.429 1.00 85.56 184 TYR A O 1
ATOM 1517 N N . TYR A 1 185 ? 11.918 2.266 -63.290 1.00 78.62 185 TYR A N 1
ATOM 1518 C CA . TYR A 1 185 ? 12.657 3.507 -63.558 1.00 78.62 185 TYR A CA 1
ATOM 1519 C C . TYR A 1 185 ? 14.011 3.306 -64.245 1.00 78.62 185 TYR A C 1
ATOM 1521 O O . TYR A 1 185 ? 14.585 4.292 -64.691 1.00 78.62 185 TYR A O 1
ATOM 1529 N N . LEU A 1 186 ? 14.524 2.075 -64.306 1.00 80.69 186 LEU A N 1
ATOM 1530 C CA . LEU A 1 186 ? 15.720 1.699 -65.068 1.00 80.69 186 LEU A CA 1
ATOM 1531 C C . LEU A 1 186 ? 15.373 1.051 -66.419 1.00 80.69 186 LEU A C 1
ATOM 1533 O O . LEU A 1 186 ? 16.278 0.628 -67.133 1.00 80.69 186 LEU A O 1
ATOM 1537 N N . SER A 1 187 ? 14.085 0.934 -66.754 1.00 82.12 187 SER A N 1
ATOM 1538 C CA . SER A 1 187 ? 13.654 0.371 -68.030 1.00 82.12 187 SER A CA 1
ATOM 1539 C C . SER A 1 187 ? 13.930 1.356 -69.172 1.00 82.12 187 SER A C 1
ATOM 1541 O O . SER A 1 187 ? 13.700 2.556 -68.995 1.00 82.12 187 SER A O 1
ATOM 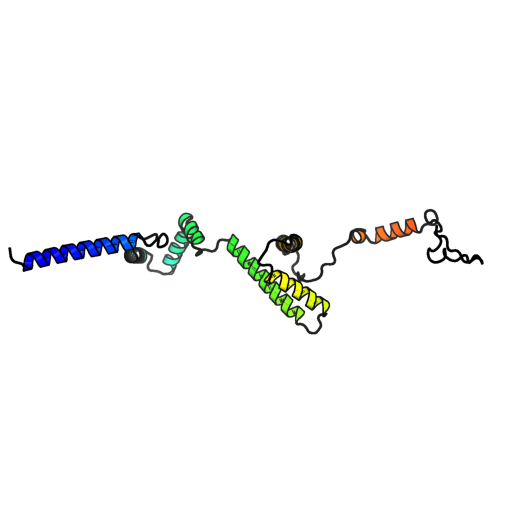1543 N N . PRO A 1 188 ? 14.374 0.868 -70.344 1.00 72.56 188 PRO A N 1
ATOM 1544 C CA . PRO A 1 188 ? 14.778 1.708 -71.475 1.00 72.56 188 PRO A CA 1
ATOM 1545 C C . PRO A 1 188 ? 13.655 2.613 -72.005 1.00 72.56 188 PRO A C 1
ATOM 1547 O O . PRO A 1 188 ? 13.931 3.653 -72.590 1.00 72.56 188 PRO A O 1
ATOM 1550 N N . GLU A 1 189 ? 12.393 2.254 -71.761 1.00 73.38 189 GLU A N 1
ATOM 1551 C CA . GLU A 1 189 ? 11.217 3.039 -72.160 1.00 73.38 189 GLU A CA 1
ATOM 1552 C C . GLU A 1 189 ? 10.989 4.280 -71.278 1.00 73.38 189 GLU A C 1
ATOM 1554 O O . GLU A 1 189 ? 10.387 5.261 -71.715 1.00 73.38 189 GLU A O 1
ATOM 1559 N N . VAL A 1 190 ? 11.459 4.249 -70.026 1.00 66.81 190 VAL A N 1
ATOM 1560 C CA . VAL A 1 190 ? 11.219 5.300 -69.021 1.00 66.81 190 VAL A CA 1
ATOM 1561 C C . VAL A 1 190 ? 12.494 6.085 -68.716 1.00 66.81 190 VAL A C 1
ATOM 1563 O O . VAL A 1 190 ? 12.430 7.282 -68.412 1.00 66.81 190 VAL A O 1
ATOM 1566 N N . THR A 1 191 ? 13.662 5.442 -68.795 1.00 63.06 191 THR A N 1
ATOM 1567 C CA . THR A 1 191 ? 14.954 6.106 -68.620 1.00 63.06 191 THR A CA 1
ATOM 1568 C C . THR A 1 191 ? 15.200 7.069 -69.765 1.00 63.06 191 THR A C 1
ATOM 1570 O O . THR A 1 191 ? 15.551 6.673 -70.871 1.00 63.06 191 THR A O 1
ATOM 1573 N N . ARG A 1 192 ? 15.080 8.364 -69.484 1.00 65.62 192 ARG A N 1
ATOM 1574 C CA . ARG A 1 192 ? 15.723 9.379 -70.317 1.00 65.62 192 ARG A CA 1
ATOM 1575 C C . ARG A 1 192 ? 17.223 9.281 -70.067 1.00 65.62 192 ARG A C 1
ATOM 1577 O O . ARG A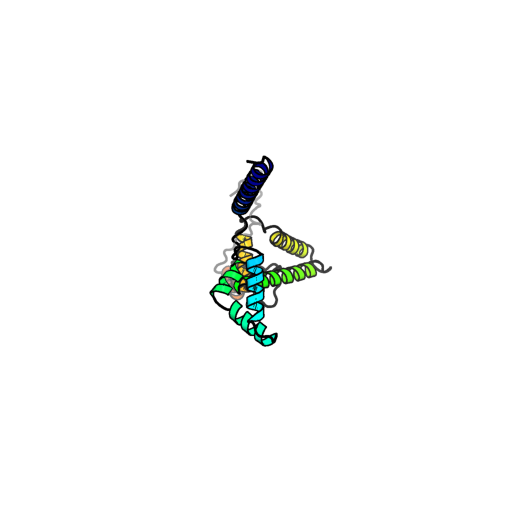 1 192 ? 17.626 9.178 -68.907 1.00 65.62 192 ARG A O 1
ATOM 1584 N N . GLU A 1 193 ? 18.037 9.330 -71.115 1.00 67.19 193 GLU A N 1
ATOM 1585 C CA . GLU A 1 193 ? 19.476 9.547 -70.967 1.00 67.19 193 GLU A CA 1
ATOM 1586 C C . GLU A 1 193 ? 19.675 10.919 -70.315 1.00 67.19 193 GLU A C 1
ATOM 1588 O O . GLU A 1 193 ? 19.592 11.968 -70.951 1.00 67.19 193 GLU A O 1
ATOM 1593 N N . VAL A 1 194 ? 19.822 10.921 -68.990 1.00 63.84 194 VAL A N 1
ATOM 1594 C CA . VAL A 1 194 ? 20.133 12.127 -68.231 1.00 63.84 194 VAL A CA 1
ATOM 1595 C C . VAL A 1 194 ? 21.652 12.216 -68.204 1.00 63.84 194 VAL A C 1
ATOM 1597 O O . VAL A 1 194 ? 22.280 11.351 -67.584 1.00 63.84 194 VAL A O 1
ATOM 1600 N N . PRO A 1 195 ? 22.260 13.224 -68.852 1.00 61.09 195 PRO A N 1
ATOM 1601 C CA . PRO A 1 195 ? 23.700 13.373 -68.818 1.00 61.09 195 PRO A CA 1
ATOM 1602 C C . PRO A 1 195 ? 24.153 13.530 -67.367 1.00 61.09 195 PRO A C 1
ATOM 1604 O O . PRO A 1 195 ? 23.501 14.182 -66.541 1.00 61.09 195 PRO A O 1
ATOM 1607 N N . ASN A 1 196 ? 25.266 12.882 -67.044 1.00 63.69 196 ASN A N 1
ATOM 1608 C CA . ASN A 1 196 ? 25.801 12.859 -65.698 1.00 63.69 196 ASN A CA 1
ATOM 1609 C C . ASN A 1 196 ? 26.088 14.303 -65.258 1.00 63.69 196 ASN A C 1
ATOM 1611 O O . ASN A 1 196 ? 26.829 15.027 -65.923 1.00 63.69 196 ASN A O 1
ATOM 1615 N N . LYS A 1 197 ? 25.501 14.762 -64.146 1.00 57.25 197 LYS A N 1
ATOM 1616 C CA . LYS A 1 197 ? 25.585 16.177 -63.719 1.00 57.25 197 LYS A CA 1
ATOM 1617 C C . LYS A 1 197 ? 27.025 16.672 -63.524 1.00 57.25 197 LYS A C 1
ATOM 1619 O O . LYS A 1 197 ? 27.273 17.872 -63.563 1.00 57.25 197 LYS A O 1
ATOM 1624 N N . THR A 1 198 ? 27.959 15.752 -63.299 1.00 59.88 198 THR A N 1
ATOM 1625 C CA . THR A 1 198 ? 29.396 16.009 -63.161 1.00 59.88 198 THR A CA 1
ATOM 1626 C C . THR A 1 198 ? 30.125 16.198 -64.493 1.00 59.88 198 THR A C 1
ATOM 1628 O O . THR A 1 198 ? 31.211 16.767 -64.495 1.00 59.88 198 THR A O 1
ATOM 1631 N N . GLU A 1 199 ? 29.547 15.749 -65.609 1.00 57.25 199 GLU A N 1
ATOM 1632 C CA . GLU A 1 199 ? 30.136 15.815 -66.956 1.00 57.25 199 GLU A CA 1
ATOM 1633 C C . GLU A 1 199 ? 29.642 17.033 -67.757 1.00 57.25 199 GLU A C 1
ATOM 1635 O O . GLU A 1 199 ? 30.360 17.535 -68.615 1.00 57.25 199 GLU A O 1
ATOM 1640 N N . VAL A 1 200 ? 28.461 17.575 -67.430 1.00 54.81 200 VAL A N 1
ATOM 1641 C CA . VAL A 1 200 ? 27.820 18.700 -68.153 1.00 54.81 200 VAL A CA 1
ATOM 1642 C C . VAL A 1 200 ? 28.557 20.043 -67.996 1.00 54.81 200 VAL A C 1
ATOM 1644 O O . VAL A 1 200 ? 28.317 20.978 -68.753 1.00 54.81 200 VAL A O 1
ATOM 1647 N N . VAL A 1 201 ? 29.509 20.167 -67.068 1.00 57.34 201 VAL A N 1
ATOM 1648 C CA . VAL A 1 201 ? 30.271 21.410 -66.880 1.00 57.34 201 VAL A CA 1
ATOM 1649 C C . VAL A 1 201 ? 31.723 21.203 -67.286 1.00 57.34 201 VAL A C 1
ATOM 1651 O O . VAL A 1 201 ? 32.545 20.830 -66.449 1.00 57.34 201 VAL A O 1
ATOM 1654 N N . LYS A 1 202 ? 32.030 21.484 -68.560 1.00 54.84 202 LYS A N 1
ATOM 1655 C CA . LYS A 1 202 ? 33.279 22.115 -69.044 1.00 54.84 202 LYS A CA 1
ATOM 1656 C C . LYS A 1 202 ? 33.264 22.212 -70.573 1.00 54.84 202 LYS A C 1
ATOM 1658 O O . LYS A 1 202 ? 33.867 21.401 -71.265 1.00 54.84 202 LYS A O 1
ATOM 1663 N N . ILE A 1 203 ? 32.655 23.274 -71.091 1.00 47.75 203 ILE A N 1
ATOM 1664 C CA . ILE A 1 203 ? 33.090 23.846 -72.367 1.00 47.75 203 ILE A CA 1
ATOM 1665 C C . ILE A 1 203 ? 33.997 25.017 -71.988 1.00 47.75 203 ILE A C 1
ATOM 1667 O O . ILE A 1 203 ? 33.549 25.980 -71.368 1.00 47.75 203 ILE A O 1
ATOM 1671 N N . LYS A 1 204 ? 35.298 24.900 -72.270 1.00 44.88 204 LYS A N 1
ATOM 1672 C CA . LYS A 1 204 ? 36.190 26.061 -72.261 1.00 44.88 204 LYS A CA 1
ATOM 1673 C C . LYS A 1 204 ? 35.903 26.831 -73.545 1.00 44.88 204 LYS A C 1
ATOM 1675 O O . LYS A 1 204 ? 36.204 26.333 -74.621 1.00 44.88 204 LYS A O 1
ATOM 1680 N N . THR A 1 205 ? 35.314 28.010 -73.435 1.00 46.78 205 THR A N 1
ATOM 1681 C CA . THR A 1 205 ? 35.447 29.031 -74.472 1.00 46.78 205 THR A CA 1
ATOM 1682 C C . THR A 1 205 ? 36.670 29.876 -74.131 1.00 46.78 205 THR A C 1
ATOM 1684 O O . THR A 1 205 ? 36.879 30.234 -72.970 1.00 46.78 205 THR A O 1
ATOM 1687 N N . ASP A 1 206 ? 37.491 30.180 -75.136 1.00 52.50 206 ASP A N 1
ATOM 1688 C CA . ASP A 1 206 ? 38.808 30.825 -74.988 1.00 52.50 206 ASP A CA 1
ATOM 1689 C C . ASP A 1 206 ? 38.772 32.260 -74.430 1.00 52.50 206 ASP A C 1
ATOM 1691 O O . ASP A 1 206 ? 39.814 32.871 -74.227 1.00 52.50 206 ASP A O 1
ATOM 1695 N N . ASN A 1 207 ? 37.596 32.788 -74.079 1.00 53.81 207 ASN A N 1
ATOM 1696 C CA . ASN A 1 207 ? 37.415 34.170 -73.637 1.00 53.81 207 ASN A CA 1
ATOM 1697 C C . ASN A 1 207 ? 36.746 34.292 -72.258 1.00 53.81 207 ASN A C 1
ATOM 1699 O O . ASN A 1 207 ? 35.843 35.102 -72.067 1.00 53.81 207 ASN A O 1
ATOM 1703 N N . GLY A 1 208 ? 37.193 33.495 -71.283 1.00 49.66 208 GLY A N 1
ATOM 1704 C CA . GLY A 1 208 ? 37.283 33.902 -69.870 1.00 49.66 208 GLY A CA 1
ATOM 1705 C C . GLY A 1 208 ? 36.037 34.436 -69.142 1.00 49.66 208 GLY A C 1
ATOM 1706 O O . GLY A 1 208 ? 36.195 35.021 -68.073 1.00 49.66 208 GLY A O 1
ATOM 1707 N N . LYS A 1 209 ? 34.811 34.248 -69.642 1.00 43.88 209 LYS A N 1
ATOM 1708 C CA . LYS A 1 209 ? 33.577 34.653 -68.950 1.00 43.88 209 LYS A CA 1
ATOM 1709 C C . LYS A 1 209 ? 32.700 33.439 -68.677 1.00 43.88 209 LYS A C 1
ATOM 1711 O O . LYS A 1 209 ? 32.352 32.691 -69.583 1.00 43.88 209 LYS A O 1
ATOM 1716 N N . LYS A 1 210 ? 32.380 33.235 -67.397 1.00 39.19 210 LYS A N 1
ATOM 1717 C CA . LYS A 1 210 ? 31.474 32.183 -66.926 1.00 39.19 210 LYS A CA 1
ATOM 1718 C C . LYS A 1 210 ? 30.068 32.760 -66.844 1.00 39.19 210 LYS A C 1
ATOM 1720 O O . LYS A 1 210 ? 29.814 33.581 -65.968 1.00 39.19 210 LYS A O 1
ATOM 1725 N N . GLU A 1 211 ? 29.174 32.297 -67.702 1.00 47.25 211 GLU A N 1
ATOM 1726 C CA . GLU A 1 211 ? 27.735 32.428 -67.479 1.00 47.25 211 GLU A CA 1
ATOM 1727 C C . GLU A 1 211 ? 27.153 31.069 -67.096 1.00 47.25 211 GLU A C 1
ATOM 1729 O O . GLU A 1 211 ? 27.628 30.019 -67.534 1.00 47.25 211 GLU A O 1
ATOM 1734 N N . VAL A 1 212 ? 26.170 31.111 -66.200 1.00 39.19 212 VAL A N 1
ATOM 1735 C CA . VAL A 1 212 ? 25.464 29.949 -65.664 1.00 39.19 212 VAL A CA 1
ATOM 1736 C C . VAL A 1 212 ? 24.076 29.930 -66.293 1.00 39.19 212 VAL A C 1
ATOM 1738 O O . VAL A 1 212 ? 23.363 30.929 -66.202 1.00 39.19 212 VAL A O 1
ATOM 1741 N N . LEU A 1 213 ? 23.692 28.789 -66.866 1.00 43.75 213 LEU A N 1
ATOM 1742 C CA . LEU A 1 213 ? 22.296 28.357 -66.918 1.00 43.75 213 LEU A CA 1
ATOM 1743 C C . LEU A 1 213 ? 22.120 27.202 -65.932 1.00 43.75 213 LEU A C 1
ATOM 1745 O O . LEU A 1 213 ? 22.938 26.255 -65.990 1.00 43.75 213 LEU A O 1
#

Sequence (213 aa):
MTTRKLKKNQLAVKRTQEWRLRVKLNQSTDIPNNSFSSRYARFRQVKKTKSTLPRTPQKRAEVIKKLIQSPTTSKILTKEGIIVTPKCKKKLQMAEDVIASLQESIHEVKQPNSSQSEKKHAYNILKATILNRTRNKCGICARKLFSFSHRSKKTTNRQWWQKQVCKRKKDRLDEKVKILVKGYYLSPEVTREVPNKTEVVKIKTDNGKKEVL

Foldseek 3Di:
DDPVVVVVVVVVVVVVVVVVVVVVVVVPPCDDDDVDPDPVRVVVVVVVVVVVADPDPVSNVVVVVVVCPDPVNVVVCVVVVNDQDPVNVVVVVVVVVVVVLLVVLVVVLPPPPDDPVLVVQSVVVVCCVVVVPDDDDDPPNVVLVVVVVVPVVPDPDDRSSPDDPPQDPVNPDDVVRVVVVVCVCVDPVNDDPDPDPVPPDDDDDVDDDDDDD

Radius of gyration: 39.98 Å; chains: 1; bounding box: 55×54×134 Å

pLDDT: mean 71.52, std 18.08, range [37.06, 97.56]

Secondary structure (DSSP, 8-state):
--HHHHHHHHHHHHHHHHHHHHHHHHHSS-----SSS-HHHHHHHHHHHHHHS-SSHHHHHHHHHHHHHSHHHHHHHHHTTSSPPHHHHHHHHHHHHHHHHHHHHHHHHHSTTS-HHHHHHHHHHHHHHHHTTS----HHHHHHHHTTTTTGGG-SS--TTS------GGGSS-HHHHHHHHHHHTSTTT------TTTS-----TT------

Organism: Sinanodonta woodiana (NCBI:txid1069815)